Protein AF-0000000068181303 (afdb_homodimer)

Organism: Nitrosomonas europaea (strain ATCC 19718 / CIP 103999 / KCTC 2705 / NBRC 14298) (NCBI:txid228410)

Structure (mmCIF, N/CA/C/O backbone):
data_AF-0000000068181303-model_v1
#
loop_
_entity.id
_entity.type
_entity.pdbx_description
1 polymer 'DUF4440 domain-containing protein'
#
loop_
_atom_site.group_PDB
_atom_site.id
_atom_site.type_symbol
_atom_site.label_atom_id
_atom_site.label_alt_id
_atom_site.label_comp_id
_atom_site.label_asym_id
_atom_site.label_entity_id
_atom_site.label_seq_id
_atom_site.pdbx_PDB_ins_code
_atom_site.Cartn_x
_atom_site.Cartn_y
_atom_site.Cartn_z
_atom_site.occupancy
_atom_site.B_iso_or_equiv
_atom_site.auth_seq_id
_atom_site.auth_comp_id
_atom_site.auth_asym_id
_atom_site.auth_atom_id
_atom_site.pdbx_PDB_model_num
ATOM 1 N N . MET A 1 1 ? -15.945 12.688 2.682 1 82.44 1 MET A N 1
ATOM 2 C CA . MET A 1 1 ? -15.047 13.805 2.947 1 82.44 1 MET A CA 1
ATOM 3 C C . MET A 1 1 ? -14.984 14.75 1.755 1 82.44 1 MET A C 1
ATOM 5 O O . MET A 1 1 ? -15.109 14.32 0.607 1 82.44 1 MET A O 1
ATOM 9 N N . ASP A 1 2 ? -14.734 15.977 2.051 1 88.25 2 ASP A N 1
ATOM 10 C CA . ASP A 1 2 ? -14.742 17 1.01 1 88.25 2 ASP A CA 1
ATOM 11 C C . ASP A 1 2 ? -13.602 16.781 0.016 1 88.25 2 ASP A C 1
ATOM 13 O O . ASP A 1 2 ? -13.789 16.953 -1.191 1 88.25 2 ASP A O 1
ATOM 17 N N . LEU A 1 3 ? -12.523 16.344 0.501 1 92.06 3 LEU A N 1
ATOM 18 C CA . LEU A 1 3 ? -11.328 16.188 -0.324 1 92.06 3 LEU A CA 1
ATOM 19 C C . LEU A 1 3 ? -11.562 15.156 -1.421 1 92.06 3 LEU A C 1
ATOM 21 O O . LEU A 1 3 ? -11.023 15.289 -2.523 1 92.06 3 LEU A O 1
ATOM 25 N N . ALA A 1 4 ? -12.352 14.188 -1.123 1 92.31 4 ALA A N 1
ATOM 26 C CA . ALA A 1 4 ? -12.602 13.094 -2.061 1 92.31 4 ALA A CA 1
ATO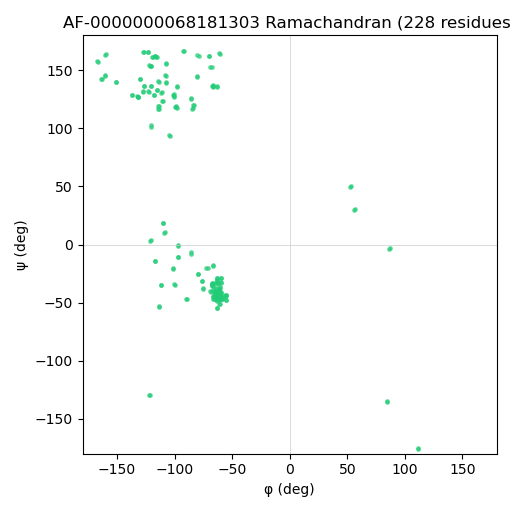M 27 C C . ALA A 1 4 ? -13.352 13.586 -3.291 1 92.31 4 ALA A C 1
ATOM 29 O O . ALA A 1 4 ? -13.367 12.914 -4.328 1 92.31 4 ALA A O 1
ATOM 30 N N . GLN A 1 5 ? -13.953 14.727 -3.182 1 93.56 5 GLN A N 1
ATOM 31 C CA . GLN A 1 5 ? -14.75 15.266 -4.277 1 93.56 5 GLN A CA 1
ATOM 32 C C . GLN A 1 5 ? -13.945 16.266 -5.098 1 93.56 5 GLN A C 1
ATOM 34 O O . GLN A 1 5 ? -14.438 16.797 -6.102 1 93.56 5 GLN A O 1
ATOM 39 N N . LYS A 1 6 ? -12.797 16.484 -4.727 1 94.94 6 LYS A N 1
ATOM 40 C CA . LYS A 1 6 ? -11.969 17.5 -5.375 1 94.94 6 LYS A CA 1
ATOM 41 C C . LYS A 1 6 ? -11.141 16.891 -6.504 1 94.94 6 LYS A C 1
ATOM 43 O O . LYS A 1 6 ? -11.062 15.672 -6.641 1 94.94 6 LYS A O 1
ATOM 48 N N . SER A 1 7 ? -10.586 17.766 -7.312 1 96.94 7 SER A N 1
ATOM 49 C CA . SER A 1 7 ? -9.711 17.344 -8.398 1 96.94 7 SER A CA 1
ATOM 50 C C . SER A 1 7 ? -8.391 16.812 -7.871 1 96.94 7 SER A C 1
ATOM 52 O O . SER A 1 7 ? -8.023 17.062 -6.723 1 96.94 7 SER A O 1
ATOM 54 N N . ASP A 1 8 ? -7.719 16.094 -8.703 1 98.06 8 ASP A N 1
ATOM 55 C CA . ASP A 1 8 ? -6.395 15.609 -8.32 1 98.06 8 ASP A CA 1
ATOM 56 C C . ASP A 1 8 ? -5.484 16.766 -7.91 1 98.06 8 ASP A C 1
ATOM 58 O O . ASP A 1 8 ? -4.73 16.656 -6.941 1 98.06 8 ASP A O 1
ATOM 62 N N . ALA A 1 9 ? -5.543 17.781 -8.656 1 98 9 ALA A N 1
ATOM 63 C CA . ALA A 1 9 ? -4.699 18.938 -8.359 1 98 9 ALA A CA 1
ATOM 64 C C . ALA A 1 9 ? -5 19.5 -6.965 1 98 9 ALA A C 1
ATOM 66 O O . ALA A 1 9 ? -4.082 19.859 -6.223 1 98 9 ALA A O 1
ATOM 67 N N . GLU A 1 10 ? -6.234 19.562 -6.613 1 97.31 10 GLU A N 1
ATOM 68 C CA . GLU A 1 10 ? -6.645 20.062 -5.301 1 97.31 10 GLU A CA 1
ATOM 69 C C . GLU A 1 10 ? -6.238 19.094 -4.195 1 97.31 10 GLU A C 1
ATOM 71 O O . GLU A 1 10 ? -5.824 19.516 -3.115 1 97.31 10 GLU A O 1
ATOM 76 N N . ILE A 1 11 ? -6.367 17.812 -4.441 1 98.38 11 ILE A N 1
ATOM 77 C CA . ILE A 1 11 ? -5.926 16.797 -3.496 1 98.38 11 ILE A CA 1
ATOM 78 C C . ILE A 1 11 ? -4.418 16.906 -3.277 1 98.38 11 ILE A C 1
ATOM 80 O O . ILE A 1 11 ? -3.949 16.906 -2.137 1 98.38 11 ILE A O 1
ATOM 84 N N . LEU A 1 12 ? -3.707 17.078 -4.297 1 98.56 12 LEU A N 1
ATOM 85 C CA . LEU A 1 12 ? -2.252 17.156 -4.223 1 98.56 12 LEU A CA 1
ATOM 86 C C . LEU A 1 12 ? -1.811 18.422 -3.484 1 98.56 12 LEU A C 1
ATOM 88 O O . LEU A 1 12 ? -0.791 18.406 -2.791 1 98.56 12 LEU A O 1
ATOM 92 N N . ALA A 1 13 ? -2.57 19.469 -3.645 1 98.19 13 ALA A N 1
ATOM 93 C CA . ALA A 1 13 ? -2.252 20.703 -2.947 1 98.19 13 ALA A CA 1
ATOM 94 C C . ALA A 1 13 ? -2.26 20.5 -1.435 1 98.19 13 ALA A C 1
ATOM 96 O O . ALA A 1 13 ? -1.507 21.156 -0.71 1 98.19 13 ALA A O 1
ATOM 97 N N . VAL A 1 14 ? -3.031 19.594 -0.971 1 97.88 14 VAL A N 1
ATOM 98 C CA . VAL A 1 14 ? -3.121 19.266 0.45 1 97.88 14 VAL A CA 1
ATOM 99 C C . VAL A 1 14 ? -2.104 18.188 0.802 1 97.88 14 VAL A C 1
ATOM 101 O O . VAL A 1 14 ? -1.35 18.328 1.769 1 97.88 14 VAL A O 1
ATOM 104 N N . ALA A 1 15 ? -2.033 17.172 0.034 1 98.62 15 ALA A N 1
ATOM 105 C CA . ALA A 1 15 ? -1.309 15.938 0.356 1 98.62 15 ALA A CA 1
ATOM 106 C C . ALA A 1 15 ? 0.198 16.141 0.215 1 98.62 15 ALA A C 1
ATOM 108 O O . ALA A 1 15 ? 0.98 15.57 0.98 1 98.62 15 ALA A O 1
ATOM 109 N N . THR A 1 16 ? 0.603 16.891 -0.771 1 98.69 16 THR A N 1
ATOM 110 C CA . THR A 1 16 ? 2.02 16.969 -1.105 1 98.69 16 THR A CA 1
ATOM 111 C C . THR A 1 16 ? 2.809 17.594 0.044 1 98.69 16 THR A C 1
ATOM 113 O O . THR A 1 16 ? 3.82 17.047 0.479 1 98.69 16 THR A O 1
ATOM 116 N N . PRO A 1 17 ? 2.344 18.75 0.622 1 98.62 17 PRO A N 1
ATOM 117 C CA . PRO A 1 17 ? 3.098 19.297 1.753 1 98.62 17 PRO A CA 1
ATOM 118 C C . PRO A 1 17 ? 3.137 18.344 2.949 1 98.62 17 PRO A C 1
ATOM 120 O O . PRO A 1 17 ? 4.125 18.312 3.686 1 98.62 17 PRO A O 1
ATOM 123 N N . ILE A 1 18 ? 2.127 17.594 3.17 1 98.69 18 ILE A N 1
ATOM 124 C CA . ILE A 1 18 ? 2.084 16.625 4.262 1 98.69 18 ILE A CA 1
ATOM 125 C C . ILE A 1 18 ? 3.107 15.523 4.012 1 98.69 18 ILE A C 1
ATOM 127 O O . ILE A 1 18 ? 3.898 15.195 4.898 1 98.69 18 ILE A O 1
ATOM 131 N N . MET A 1 19 ? 3.127 15.023 2.84 1 98.81 19 MET A N 1
ATOM 132 C CA . MET A 1 19 ? 4.074 13.969 2.486 1 98.81 19 MET A CA 1
ATOM 133 C C . MET A 1 19 ? 5.508 14.484 2.547 1 98.81 19 MET A C 1
ATOM 135 O O . MET A 1 19 ? 6.406 13.789 3.021 1 98.81 19 MET A O 1
ATOM 139 N N . ASP A 1 20 ? 5.684 15.719 2.033 1 98.69 20 ASP A N 1
ATOM 140 C CA . ASP A 1 20 ? 7.016 16.312 2.113 1 98.69 20 ASP A CA 1
ATOM 141 C C . ASP A 1 20 ? 7.508 16.359 3.559 1 98.69 20 ASP A C 1
ATOM 143 O O . ASP A 1 20 ? 8.656 16.016 3.836 1 98.69 20 ASP A O 1
ATOM 147 N N . ASN A 1 21 ? 6.625 16.766 4.438 1 98.69 21 ASN A N 1
ATOM 148 C CA . ASN A 1 21 ? 6.988 16.797 5.852 1 98.69 21 ASN A CA 1
ATOM 149 C C . ASN A 1 21 ? 7.336 15.414 6.367 1 98.69 21 ASN A C 1
ATOM 151 O O . ASN A 1 21 ? 8.312 15.242 7.109 1 98.69 21 ASN A O 1
ATOM 155 N N . LEU A 1 22 ? 6.535 14.43 6.031 1 98.81 22 LEU A N 1
ATOM 156 C CA . LEU A 1 22 ? 6.766 13.062 6.473 1 98.81 22 LEU A CA 1
ATOM 157 C C . LEU A 1 22 ? 8.125 12.562 6.004 1 98.81 22 LEU A C 1
ATOM 159 O O . LEU A 1 22 ? 8.875 11.961 6.781 1 98.81 22 LEU A O 1
ATOM 163 N N . MET A 1 23 ? 8.477 12.789 4.77 1 98.56 23 MET A N 1
ATOM 164 C CA . MET A 1 23 ? 9.742 12.336 4.203 1 98.56 23 MET A CA 1
ATOM 165 C C . MET A 1 23 ? 10.914 13.039 4.883 1 98.56 23 MET A C 1
ATOM 167 O O . MET A 1 23 ? 11.898 12.391 5.254 1 98.56 23 MET A O 1
ATOM 171 N N . ASP A 1 24 ? 10.719 14.344 5.039 1 98.5 24 ASP A N 1
ATOM 172 C CA . ASP A 1 24 ? 11.766 15.117 5.688 1 98.5 24 ASP A CA 1
ATOM 173 C C . ASP A 1 24 ? 11.961 14.68 7.141 1 98.5 24 ASP A C 1
ATOM 175 O O . ASP A 1 24 ? 13.094 14.523 7.602 1 98.5 24 ASP A O 1
ATOM 179 N N . ALA A 1 25 ? 10.875 14.523 7.852 1 98.75 25 ALA A N 1
ATOM 180 C CA . ALA A 1 25 ? 10.906 14.133 9.258 1 98.75 25 ALA A CA 1
ATOM 181 C C . ALA A 1 25 ? 11.484 12.734 9.422 1 98.75 25 ALA A C 1
ATOM 183 O O . ALA A 1 25 ? 12.219 12.461 10.375 1 98.75 25 ALA A O 1
ATOM 184 N N . SER A 1 26 ? 11.109 11.805 8.555 1 98.25 26 SER A N 1
ATOM 185 C CA . SER A 1 26 ? 11.672 10.461 8.594 1 98.25 26 SER A CA 1
ATOM 186 C C . SER A 1 26 ? 13.172 10.484 8.32 1 98.25 26 SER A C 1
ATOM 188 O O . SER A 1 26 ? 13.938 9.766 8.977 1 98.25 26 SER A O 1
ATOM 190 N N . THR A 1 27 ? 13.609 11.297 7.402 1 98.19 27 THR A N 1
ATOM 191 C CA . THR A 1 27 ? 15.023 11.445 7.086 1 98.19 27 THR A CA 1
ATOM 192 C C . THR A 1 27 ? 15.797 11.953 8.297 1 98.19 27 THR A C 1
ATOM 194 O O . THR A 1 27 ? 16.906 11.477 8.578 1 98.19 27 THR A O 1
ATOM 197 N N . ALA A 1 28 ? 15.156 12.852 9.031 1 98.5 28 ALA A N 1
ATOM 198 C CA . ALA A 1 28 ? 15.773 13.438 10.219 1 98.5 28 ALA A CA 1
ATOM 199 C C . ALA A 1 28 ? 15.547 12.562 11.445 1 98.5 28 ALA A C 1
ATOM 201 O O . ALA A 1 28 ? 16.062 12.844 12.531 1 98.5 28 ALA A O 1
ATOM 202 N N . ILE A 1 29 ? 14.781 11.57 11.312 1 98.38 29 ILE A N 1
ATOM 203 C CA . ILE A 1 29 ? 14.344 10.68 12.383 1 98.38 29 ILE A CA 1
ATOM 204 C C . ILE A 1 29 ? 13.75 11.5 13.531 1 98.38 29 ILE A C 1
ATOM 206 O O . ILE A 1 29 ? 14.117 11.312 14.688 1 98.38 29 ILE A O 1
ATOM 210 N N . ASP A 1 30 ? 12.867 12.383 13.227 1 98.69 30 ASP A N 1
ATOM 211 C CA . ASP A 1 30 ? 12.148 13.281 14.125 1 98.69 30 ASP A CA 1
ATOM 212 C C . ASP A 1 30 ? 10.711 12.812 14.344 1 98.69 30 ASP A C 1
ATOM 214 O O . ASP A 1 30 ? 9.812 13.18 13.578 1 98.69 30 ASP A O 1
ATOM 218 N N . TYR A 1 31 ? 10.523 12.055 15.398 1 98.75 31 TYR A N 1
ATOM 219 C CA . TYR A 1 31 ? 9.25 11.391 15.648 1 98.75 31 TYR A CA 1
ATOM 220 C C . TYR A 1 31 ? 8.125 12.406 15.797 1 98.75 31 TYR A C 1
ATOM 222 O O . TYR A 1 31 ? 7.043 12.227 15.227 1 98.75 31 TYR A O 1
ATOM 230 N N . GLU A 1 32 ? 8.32 13.422 16.578 1 98.5 32 GLU A N 1
ATOM 231 C CA . GLU A 1 32 ? 7.277 14.406 16.828 1 98.5 32 GLU A CA 1
ATOM 232 C C . GLU A 1 32 ? 6.836 15.102 15.539 1 98.5 32 GLU A C 1
ATOM 234 O O . GLU A 1 32 ? 5.641 15.273 15.305 1 98.5 32 GLU A O 1
ATOM 239 N N . ARG A 1 33 ? 7.742 15.461 14.797 1 98.62 33 ARG A N 1
ATOM 240 C CA . ARG A 1 33 ? 7.426 16.109 13.523 1 98.62 33 ARG A CA 1
ATOM 241 C C . ARG A 1 33 ? 6.746 15.125 12.57 1 98.62 33 ARG A C 1
ATOM 243 O O . ARG A 1 33 ? 5.816 15.492 11.852 1 98.62 33 ARG A O 1
ATOM 250 N N . HIS A 1 34 ? 7.254 13.828 12.578 1 98.81 34 HIS A N 1
ATOM 251 C CA . HIS A 1 34 ? 6.723 12.812 11.68 1 98.81 34 HIS A CA 1
ATOM 252 C C . HIS A 1 34 ? 5.258 12.523 11.977 1 98.81 34 HIS A C 1
ATOM 254 O O . HIS A 1 34 ? 4.477 12.258 11.055 1 98.81 34 HIS A O 1
ATOM 260 N N . THR A 1 35 ? 4.875 12.656 13.188 1 98.69 35 THR A N 1
ATOM 261 C CA . THR A 1 35 ? 3.551 12.164 13.555 1 98.69 35 THR A CA 1
ATOM 262 C C . THR A 1 35 ? 2.604 13.328 13.828 1 98.69 35 THR A C 1
ATOM 264 O O . THR A 1 35 ? 1.491 13.133 14.32 1 98.69 35 THR A O 1
ATOM 267 N N . ARG A 1 36 ? 2.943 14.539 13.539 1 98 36 ARG A N 1
ATOM 268 C CA . ARG A 1 36 ? 2.205 15.734 13.922 1 98 36 ARG A CA 1
ATOM 269 C C . ARG A 1 36 ? 0.817 15.75 13.297 1 98 36 ARG A C 1
ATOM 271 O O . ARG A 1 36 ? -0.131 16.281 13.883 1 98 36 ARG A O 1
ATOM 278 N N . ASP A 1 37 ? 0.699 15.125 12.141 1 98.19 37 ASP A N 1
ATOM 279 C CA . ASP A 1 37 ? -0.583 15.156 11.445 1 98.19 37 ASP A CA 1
ATOM 280 C C . ASP A 1 37 ? -1.252 13.781 11.461 1 98.19 37 ASP A C 1
ATOM 282 O O . ASP A 1 37 ? -2.131 13.5 10.641 1 98.19 37 ASP A O 1
ATOM 286 N N . PHE A 1 38 ? -0.852 12.898 12.336 1 98.62 38 PHE A N 1
ATOM 287 C CA . PHE A 1 38 ? -1.393 11.547 12.391 1 98.62 38 PHE A CA 1
ATOM 288 C C . PHE A 1 38 ? -2.727 11.523 13.125 1 98.62 38 PHE A C 1
ATOM 290 O O . PHE A 1 38 ? -2.938 12.297 14.062 1 98.62 38 PHE A O 1
ATOM 297 N N . THR A 1 39 ? -3.621 10.727 12.727 1 98.38 39 THR A N 1
ATOM 298 C CA . THR A 1 39 ? -4.742 10.359 13.586 1 98.38 39 THR A CA 1
ATOM 299 C C . THR A 1 39 ? -4.25 9.672 14.852 1 98.38 39 THR A C 1
ATOM 301 O O . THR A 1 39 ? -3.115 9.195 14.914 1 98.38 39 THR A O 1
ATOM 304 N N . GLU A 1 40 ? -5.094 9.586 15.812 1 97.06 40 GLU A N 1
ATOM 305 C CA . GLU A 1 40 ? -4.746 8.867 17.031 1 97.06 40 GLU A CA 1
ATOM 306 C C . GLU A 1 40 ? -4.453 7.395 16.734 1 97.06 40 GLU A C 1
ATOM 308 O O . GLU A 1 40 ? -3.514 6.824 17.297 1 97.06 40 GLU A O 1
ATOM 313 N N . ARG A 1 41 ? -5.211 6.824 15.891 1 96.12 41 ARG A N 1
ATOM 314 C CA . ARG A 1 41 ? -5.02 5.43 15.508 1 96.12 41 ARG A CA 1
ATOM 315 C C . ARG A 1 41 ? -3.65 5.223 14.867 1 96.12 41 ARG A C 1
ATOM 317 O O . ARG A 1 41 ? -2.908 4.316 15.266 1 96.12 41 ARG A O 1
ATOM 324 N N . ALA A 1 42 ? -3.346 6.07 13.867 1 97.62 42 ALA A N 1
ATOM 325 C CA . ALA A 1 42 ? -2.062 5.949 13.18 1 97.62 42 ALA A CA 1
ATOM 326 C C . ALA A 1 42 ? -0.901 6.141 14.156 1 97.62 42 ALA A C 1
ATOM 328 O O . ALA A 1 42 ? 0.108 5.434 14.07 1 97.62 42 ALA A O 1
ATOM 329 N N . ARG A 1 43 ? -1.086 7.016 15.055 1 97.31 43 ARG A N 1
ATOM 330 C CA . ARG A 1 43 ? -0.048 7.289 16.047 1 97.31 43 ARG A CA 1
ATOM 331 C C . ARG A 1 43 ? 0.151 6.094 16.969 1 97.31 43 ARG A C 1
ATOM 333 O O . ARG A 1 43 ? 1.272 5.816 17.406 1 97.31 43 ARG A O 1
ATOM 340 N N . SER A 1 44 ? -0.872 5.43 17.25 1 97.12 44 SER A N 1
ATOM 341 C CA . SER A 1 44 ? -0.83 4.332 18.203 1 97.12 44 SER A CA 1
ATOM 342 C C . SER A 1 44 ? -0.081 3.131 17.641 1 97.12 44 SER A C 1
ATOM 344 O O . SER A 1 44 ? 0.413 2.289 18.391 1 97.12 44 SER A O 1
ATOM 346 N N . VAL A 1 45 ? 0.066 3.027 16.391 1 95.62 45 VAL A N 1
ATOM 347 C CA . VAL A 1 45 ? 0.661 1.849 15.773 1 95.62 45 VAL A CA 1
ATOM 348 C C . VAL A 1 45 ? 2.141 2.104 15.492 1 95.62 45 VAL A C 1
ATOM 350 O O . VAL A 1 45 ? 2.879 1.182 15.133 1 95.62 45 VAL A O 1
ATOM 353 N N . LEU A 1 46 ? 2.562 3.357 15.641 1 97.75 46 LEU A N 1
ATOM 354 C CA . LEU A 1 46 ? 3.947 3.705 15.344 1 97.75 46 LEU A CA 1
ATOM 355 C C . LEU A 1 46 ? 4.637 4.289 16.578 1 97.75 46 LEU A C 1
ATOM 357 O O . LEU A 1 46 ? 4.484 5.473 16.875 1 97.75 46 LEU A O 1
ATOM 361 N N . SER A 1 47 ? 5.406 3.543 17.203 1 98.06 47 SER A N 1
ATOM 362 C CA . SER A 1 47 ? 6.184 4.051 18.328 1 98.06 47 SER A CA 1
ATOM 363 C C . SER A 1 47 ? 7.422 4.801 17.859 1 98.06 47 SER A C 1
ATOM 365 O O . SER A 1 47 ? 7.848 4.637 16.703 1 98.06 47 SER A O 1
ATOM 367 N N . GLU A 1 48 ? 7.93 5.531 18.734 1 98.06 48 GLU A N 1
ATOM 368 C CA . GLU A 1 48 ? 9.164 6.254 18.422 1 98.06 48 GLU A CA 1
ATOM 369 C C . GLU A 1 48 ? 10.297 5.293 18.078 1 98.06 48 GLU A C 1
ATOM 371 O O . GLU A 1 48 ? 11.07 5.539 17.141 1 98.06 48 GLU A O 1
ATOM 376 N N . GLU A 1 49 ? 10.406 4.227 18.812 1 98.38 49 GLU A N 1
ATOM 377 C CA . GLU A 1 49 ? 11.43 3.217 18.562 1 98.38 49 GLU A CA 1
ATOM 378 C C . GLU A 1 49 ? 11.242 2.555 17.203 1 98.38 49 GLU A C 1
ATOM 380 O O . GLU A 1 49 ? 12.219 2.295 16.5 1 98.38 49 GLU A O 1
ATOM 385 N N . SER A 1 50 ? 10.086 2.283 16.859 1 98.06 50 SER A N 1
ATOM 386 C CA . SER A 1 50 ? 9.789 1.665 15.578 1 98.06 50 SER A CA 1
ATOM 387 C C . SER A 1 50 ? 10.148 2.596 14.422 1 98.06 50 SER A C 1
ATOM 389 O O . SER A 1 50 ? 10.742 2.164 13.43 1 98.06 50 SER A O 1
ATOM 391 N N . LEU A 1 51 ? 9.773 3.832 14.578 1 98.44 51 LEU A N 1
ATOM 392 C CA . LEU A 1 51 ? 10.125 4.789 13.539 1 98.44 51 LEU A CA 1
ATOM 393 C C . LEU A 1 51 ? 11.633 4.855 13.336 1 98.44 51 LEU A C 1
ATOM 395 O O . LEU A 1 51 ? 12.117 4.859 12.203 1 98.44 51 LEU A O 1
ATOM 399 N N . GLN A 1 52 ? 12.297 4.949 14.445 1 98.56 52 GLN A N 1
ATOM 400 C CA . GLN A 1 52 ? 13.758 4.996 14.367 1 98.56 52 GLN A CA 1
ATOM 401 C C . GLN A 1 52 ? 14.305 3.793 13.609 1 98.56 52 GLN A C 1
ATOM 403 O O . GLN A 1 52 ? 15.141 3.943 12.719 1 98.56 52 GLN A O 1
ATOM 408 N N . SER A 1 53 ? 13.82 2.623 13.984 1 98.44 53 SER A N 1
ATOM 409 C CA . SER A 1 53 ? 14.281 1.389 13.352 1 98.44 53 SER A CA 1
ATOM 410 C C . SER A 1 53 ? 13.953 1.38 11.859 1 98.44 53 SER A C 1
ATOM 412 O O . SER A 1 53 ? 14.805 1.02 11.039 1 98.44 53 SER A O 1
ATOM 414 N N . ILE A 1 54 ? 12.812 1.756 11.492 1 97.94 54 ILE A N 1
ATOM 415 C CA . ILE A 1 54 ? 12.359 1.8 10.109 1 97.94 54 ILE A CA 1
ATOM 416 C C . ILE A 1 54 ? 13.227 2.771 9.312 1 97.94 54 ILE A C 1
ATOM 418 O O . ILE A 1 54 ? 13.695 2.443 8.219 1 97.94 54 ILE A O 1
ATOM 422 N N . CYS A 1 55 ? 13.453 3.928 9.852 1 98.5 55 CYS A N 1
ATOM 423 C CA . CYS A 1 55 ? 14.211 4.969 9.164 1 98.5 55 CYS A CA 1
ATOM 424 C C . CYS A 1 55 ? 15.672 4.551 8.984 1 98.5 55 CYS A C 1
ATOM 426 O O . CYS A 1 55 ? 16.234 4.711 7.902 1 98.5 55 CYS A O 1
ATOM 428 N N . GLU A 1 56 ? 16.203 4.031 10.008 1 98.5 56 GLU A N 1
ATOM 429 C CA . GLU A 1 56 ? 17.594 3.57 9.914 1 98.5 56 GLU A CA 1
ATOM 430 C C . GLU A 1 56 ? 17.734 2.467 8.867 1 98.5 56 GLU A C 1
ATOM 432 O O . GLU A 1 56 ? 18.719 2.432 8.125 1 98.5 56 GLU A O 1
ATOM 437 N N . HIS A 1 57 ? 16.812 1.625 8.844 1 97.75 57 HIS A N 1
ATOM 438 C CA . HIS A 1 57 ? 16.844 0.507 7.906 1 97.75 57 HIS A CA 1
ATOM 439 C C . HIS A 1 57 ? 16.797 0.997 6.461 1 97.75 57 HIS A C 1
ATOM 441 O O . HIS A 1 57 ? 17.641 0.629 5.648 1 97.75 57 HIS A O 1
ATOM 447 N N . TYR A 1 58 ? 15.773 1.827 6.094 1 97.44 58 TYR A N 1
ATOM 448 C CA . TYR A 1 58 ? 15.695 2.221 4.691 1 97.44 58 TYR A CA 1
ATOM 449 C C . TYR A 1 58 ? 16.875 3.104 4.301 1 97.44 58 TYR A C 1
ATOM 451 O O . TYR A 1 58 ? 17.344 3.049 3.166 1 97.44 58 TYR A O 1
ATOM 459 N N . GLN A 1 59 ? 17.375 3.938 5.223 1 98.19 59 GLN A N 1
ATOM 460 C CA . GLN A 1 59 ? 18.516 4.801 4.914 1 98.19 59 GLN A CA 1
ATOM 461 C C . GLN A 1 59 ? 19.766 3.979 4.613 1 98.19 59 GLN A C 1
ATOM 463 O O . GLN A 1 59 ? 20.531 4.324 3.719 1 98.19 59 GLN A O 1
ATOM 468 N N . SER A 1 60 ? 19.891 2.924 5.34 1 98.12 60 SER A N 1
ATOM 469 C CA . SER A 1 60 ? 21.062 2.082 5.152 1 98.12 60 SER A CA 1
ATOM 470 C C . SER A 1 60 ? 20.953 1.239 3.887 1 98.12 60 SER A C 1
ATOM 472 O O . SER A 1 60 ? 21.938 0.982 3.209 1 98.12 60 SER A O 1
ATOM 474 N N . THR A 1 61 ? 19.781 0.87 3.533 1 96.81 61 THR A N 1
ATOM 475 C CA . THR A 1 61 ? 19.594 -0.086 2.445 1 96.81 61 THR A CA 1
ATOM 476 C C . THR A 1 61 ? 19.234 0.633 1.148 1 96.81 61 THR A C 1
ATOM 478 O O . THR A 1 61 ? 19.688 0.241 0.069 1 96.81 61 THR A O 1
ATOM 481 N N . LYS A 1 62 ? 18.484 1.708 1.245 1 97.56 62 LYS A N 1
ATOM 482 C CA . LYS A 1 62 ? 17.938 2.35 0.049 1 97.56 62 LYS A CA 1
ATOM 483 C C . LYS A 1 62 ? 18.484 3.766 -0.109 1 97.56 62 LYS A C 1
ATOM 485 O O . LYS A 1 62 ? 18.312 4.391 -1.157 1 97.56 62 LYS A O 1
ATOM 490 N N . GLY A 1 63 ? 19.094 4.305 0.96 1 98.12 63 GLY A N 1
ATOM 491 C CA . GLY A 1 63 ? 19.5 5.699 0.969 1 98.12 63 GLY A CA 1
ATOM 492 C C . GLY A 1 63 ? 18.391 6.648 1.381 1 98.12 63 GLY A C 1
ATOM 493 O O . GLY A 1 63 ? 17.688 6.391 2.357 1 98.12 63 GLY A O 1
ATOM 494 N N . PHE A 1 64 ? 18.266 7.762 0.633 1 98.38 64 PHE A N 1
ATOM 495 C CA . PHE A 1 64 ? 17.312 8.797 0.999 1 98.38 64 PHE A CA 1
ATOM 496 C C . PHE A 1 64 ? 16.266 8.984 -0.098 1 98.38 64 PHE A C 1
ATOM 498 O O . PHE A 1 64 ? 16.469 8.539 -1.229 1 98.38 64 PHE A O 1
ATOM 505 N N . PHE A 1 65 ? 15.211 9.586 0.345 1 98.38 65 PHE A N 1
ATOM 506 C CA . PHE A 1 65 ? 14.148 9.852 -0.615 1 98.38 65 PHE A CA 1
ATOM 507 C C . PHE A 1 65 ? 14.625 10.797 -1.708 1 98.38 65 PHE A C 1
ATOM 509 O O . PHE A 1 65 ? 15.266 11.812 -1.422 1 98.38 65 PHE A O 1
ATOM 516 N N . ALA A 1 66 ? 14.273 10.492 -2.947 1 97.69 66 ALA A N 1
ATOM 517 C CA . ALA A 1 66 ? 14.617 11.297 -4.117 1 97.69 66 ALA A CA 1
ATOM 518 C C . ALA A 1 66 ? 13.359 11.727 -4.871 1 97.69 66 ALA A C 1
ATOM 520 O O . A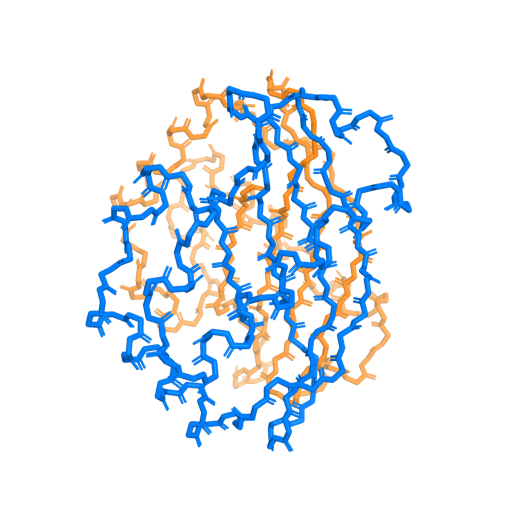LA A 1 66 ? 12.422 12.258 -4.273 1 97.69 66 ALA A O 1
ATOM 521 N N . LYS A 1 67 ? 13.297 11.531 -6.137 1 97.81 67 LYS A N 1
ATOM 522 C CA . LYS A 1 67 ? 12.188 11.992 -6.969 1 97.81 67 LYS A CA 1
ATOM 523 C C . LYS A 1 67 ? 10.898 11.25 -6.629 1 97.81 67 LYS A C 1
ATOM 525 O O . LYS A 1 67 ? 10.914 10.031 -6.43 1 97.81 67 LYS A O 1
ATOM 530 N N . ARG A 1 68 ? 9.844 11.977 -6.555 1 98.5 68 ARG A N 1
ATOM 531 C CA . ARG A 1 68 ? 8.5 11.438 -6.348 1 98.5 68 ARG A CA 1
ATOM 532 C C . ARG A 1 68 ? 7.531 11.953 -7.402 1 98.5 68 ARG A C 1
ATOM 534 O O . ARG A 1 68 ? 7.445 13.164 -7.633 1 98.5 68 ARG A O 1
ATOM 541 N N . GLU A 1 69 ? 6.762 11.078 -8.016 1 98.5 69 GLU A N 1
ATOM 542 C CA . GLU A 1 69 ? 5.805 11.445 -9.055 1 98.5 69 GLU A CA 1
ATOM 543 C C . GLU A 1 69 ? 4.406 10.93 -8.727 1 98.5 69 GLU A C 1
ATOM 545 O O . GLU A 1 69 ? 4.238 9.758 -8.383 1 98.5 69 GLU A O 1
ATOM 550 N N . PHE A 1 70 ? 3.436 11.719 -8.922 1 98.88 70 PHE A N 1
ATOM 551 C CA . PHE A 1 70 ? 2.049 11.359 -8.664 1 98.88 70 PHE A CA 1
ATOM 552 C C . PHE A 1 70 ? 1.58 10.273 -9.625 1 98.88 70 PHE A C 1
ATOM 554 O O . PHE A 1 70 ? 1.868 10.328 -10.82 1 98.88 70 PHE A O 1
ATOM 561 N N . VAL A 1 71 ? 0.886 9.305 -9.062 1 98.75 71 VAL A N 1
ATOM 562 C CA . VAL A 1 71 ? 0.366 8.227 -9.891 1 98.75 71 VAL A CA 1
ATOM 563 C C . VAL A 1 71 ? -1.159 8.281 -9.922 1 98.75 71 VAL A C 1
ATOM 565 O O . VAL A 1 71 ? -1.765 8.352 -10.992 1 98.75 71 VAL A O 1
ATOM 568 N N . ALA A 1 72 ? -1.746 8.289 -8.703 1 98.69 72 ALA A N 1
ATOM 569 C CA . ALA A 1 72 ? -3.207 8.273 -8.68 1 98.69 72 ALA A CA 1
ATOM 570 C C . ALA A 1 72 ? -3.736 8.609 -7.289 1 98.69 72 ALA A C 1
ATOM 572 O O . ALA A 1 72 ? -3.029 8.438 -6.293 1 98.69 72 ALA A O 1
ATOM 573 N N . ALA A 1 73 ? -4.945 9.062 -7.277 1 98.75 73 ALA A N 1
ATOM 574 C CA . ALA A 1 73 ? -5.723 9.195 -6.047 1 98.75 73 ALA A CA 1
ATOM 575 C C . ALA A 1 73 ? -6.918 8.242 -6.047 1 98.75 73 ALA A C 1
ATOM 577 O O . ALA A 1 73 ? -7.562 8.055 -7.082 1 98.75 73 ALA A O 1
ATOM 578 N N . PHE A 1 74 ? -7.207 7.645 -4.941 1 98.75 74 PHE A N 1
ATOM 579 C CA . PHE A 1 74 ? -8.336 6.746 -4.715 1 98.75 74 PHE A CA 1
ATOM 580 C C . PHE A 1 74 ? -9.328 7.355 -3.736 1 98.75 74 PHE A C 1
ATOM 582 O O . PHE A 1 74 ? -9 7.582 -2.57 1 98.75 74 PHE A O 1
ATOM 589 N N . ARG A 1 75 ? -10.492 7.582 -4.238 1 98.19 75 ARG A N 1
ATOM 590 C CA . ARG A 1 75 ? -11.461 8.375 -3.496 1 98.19 75 ARG A CA 1
ATOM 591 C C . ARG A 1 75 ? -12.5 7.48 -2.824 1 98.19 75 ARG A C 1
ATOM 593 O O . ARG A 1 75 ? -13.094 6.621 -3.473 1 98.19 75 ARG A O 1
ATOM 600 N N . ARG A 1 76 ? -12.664 7.703 -1.56 1 96.75 76 ARG A N 1
ATOM 601 C CA . ARG A 1 76 ? -13.695 7.078 -0.745 1 96.75 76 ARG A CA 1
ATOM 602 C C . ARG A 1 76 ? -14.516 8.133 -0.003 1 96.75 76 ARG A C 1
ATOM 604 O O . ARG A 1 76 ? -14.109 9.289 0.094 1 96.75 76 ARG A O 1
ATOM 611 N N . PRO A 1 77 ? -15.625 7.73 0.521 1 94.56 77 PRO A N 1
ATOM 612 C CA . PRO A 1 77 ? -16.469 8.711 1.216 1 94.56 77 PRO A CA 1
ATOM 613 C C . PRO A 1 77 ? -15.75 9.367 2.396 1 94.56 77 PRO A C 1
ATOM 615 O O . PRO A 1 77 ? -15.914 10.562 2.629 1 94.56 77 PRO A O 1
ATOM 618 N N . ASP A 1 78 ? -14.867 8.609 3.061 1 94 78 ASP A N 1
ATOM 619 C CA . ASP A 1 78 ? -14.336 9.117 4.32 1 94 78 ASP A CA 1
ATOM 620 C C . ASP A 1 78 ? -12.812 9.242 4.266 1 94 78 ASP A C 1
ATOM 622 O O . ASP A 1 78 ? -12.18 9.555 5.273 1 94 78 ASP A O 1
ATOM 626 N N . SER A 1 79 ? -12.234 8.953 3.1 1 97.38 79 SER A N 1
ATOM 627 C CA . SER A 1 79 ? -10.781 9.008 3.004 1 97.38 79 SER A CA 1
ATOM 628 C C . SER A 1 79 ? -10.328 9.133 1.554 1 97.38 79 SER A C 1
ATOM 630 O O . SER A 1 79 ? -11.117 8.922 0.63 1 97.38 79 SER A O 1
ATOM 632 N N . VAL A 1 80 ? -9.133 9.523 1.392 1 98.44 80 VAL A N 1
ATOM 633 C CA . VAL A 1 80 ? -8.469 9.508 0.091 1 98.44 80 VAL A CA 1
ATOM 634 C C . VAL A 1 80 ? -7.094 8.859 0.217 1 98.44 80 VAL A C 1
ATOM 636 O O . VAL A 1 80 ? -6.309 9.219 1.096 1 98.44 80 VAL A O 1
ATOM 639 N N . ALA A 1 81 ? -6.867 7.914 -0.59 1 98.75 81 ALA A N 1
ATOM 640 C CA . ALA A 1 81 ? -5.527 7.344 -0.701 1 98.75 81 ALA A CA 1
ATOM 641 C C . ALA A 1 81 ? -4.773 7.938 -1.889 1 98.75 81 ALA A C 1
ATOM 643 O O . ALA A 1 81 ? -5.348 8.117 -2.967 1 98.75 81 ALA A O 1
ATOM 644 N N . ILE A 1 82 ? -3.574 8.273 -1.709 1 98.88 82 ILE A N 1
ATOM 645 C CA . ILE A 1 82 ? -2.719 8.812 -2.76 1 98.88 82 ILE A CA 1
ATOM 646 C C . ILE A 1 82 ? -1.5 7.91 -2.947 1 98.88 82 ILE A C 1
ATOM 648 O O . ILE A 1 82 ? -0.873 7.496 -1.972 1 98.88 82 ILE A O 1
ATOM 652 N N . VAL A 1 83 ? -1.174 7.656 -4.184 1 98.94 83 VAL A N 1
ATOM 653 C CA . VAL A 1 83 ? -0.027 6.824 -4.527 1 98.94 83 VAL A CA 1
ATOM 654 C C . VAL A 1 83 ? 0.942 7.617 -5.402 1 98.94 83 VAL A C 1
ATOM 656 O O . VAL A 1 83 ? 0.529 8.273 -6.363 1 98.94 83 VAL A O 1
ATOM 659 N N . TRP A 1 84 ? 2.174 7.562 -5.027 1 98.88 84 TRP A N 1
ATOM 660 C CA . TRP A 1 84 ? 3.258 8.141 -5.812 1 98.88 84 TRP A CA 1
ATOM 661 C C . TRP A 1 84 ? 4.27 7.074 -6.211 1 98.88 84 TRP A C 1
ATOM 663 O O . TRP A 1 84 ? 4.395 6.047 -5.539 1 98.88 84 TRP A O 1
ATOM 673 N N . ARG A 1 85 ? 4.898 7.398 -7.305 1 98.81 85 ARG A N 1
ATOM 674 C CA . ARG A 1 85 ? 6.137 6.715 -7.664 1 98.81 85 ARG A CA 1
ATOM 675 C C . ARG A 1 85 ? 7.332 7.352 -6.961 1 98.81 85 ARG A C 1
ATOM 677 O O . ARG A 1 85 ? 7.633 8.531 -7.18 1 98.81 85 ARG A O 1
ATOM 684 N N . GLN A 1 86 ? 7.988 6.578 -6.117 1 98.81 86 GLN A N 1
ATOM 685 C CA . GLN A 1 86 ? 9.062 7.105 -5.281 1 98.81 86 GLN A CA 1
ATOM 686 C C . GLN A 1 86 ? 10.398 6.473 -5.645 1 98.81 86 GLN A C 1
ATOM 688 O O . GLN A 1 86 ? 10.492 5.254 -5.809 1 98.81 86 GLN A O 1
ATOM 693 N N . GLN A 1 87 ? 11.422 7.273 -5.793 1 98.44 87 GLN A N 1
ATOM 694 C CA . GLN A 1 87 ? 12.781 6.797 -5.992 1 98.44 87 GLN A CA 1
ATOM 695 C C . GLN A 1 87 ? 13.633 7.027 -4.746 1 98.44 87 GLN A C 1
ATOM 697 O O . GLN A 1 87 ? 13.305 7.867 -3.908 1 98.44 87 GLN A O 1
ATOM 702 N N . PHE A 1 88 ? 14.672 6.27 -4.578 1 98.44 88 PHE A N 1
ATOM 703 C CA . PHE A 1 88 ? 15.68 6.426 -3.529 1 98.44 88 PHE A CA 1
ATOM 704 C C . PHE A 1 88 ? 17.047 6.73 -4.129 1 98.44 88 PHE A C 1
ATOM 706 O O . PHE A 1 88 ? 17.266 6.512 -5.32 1 98.44 88 PHE A O 1
ATOM 713 N N . THR A 1 89 ? 17.922 7.223 -3.375 1 98.38 89 THR A N 1
ATOM 714 C CA . THR A 1 89 ? 19.203 7.707 -3.873 1 98.38 89 THR A CA 1
ATOM 715 C C . THR A 1 89 ? 20.172 6.543 -4.117 1 98.38 89 THR A C 1
ATOM 717 O O . THR A 1 89 ? 21.094 6.66 -4.914 1 98.38 89 THR A O 1
ATOM 720 N N . LYS A 1 90 ? 20 5.418 -3.42 1 97.44 90 LYS A N 1
ATOM 721 C CA . LYS A 1 90 ? 20.984 4.34 -3.494 1 97.44 90 LYS A CA 1
ATOM 722 C C . LYS A 1 90 ? 20.406 3.119 -4.203 1 97.44 90 LYS A C 1
ATOM 724 O O . LYS A 1 90 ? 21.141 2.367 -4.852 1 97.44 90 LYS A O 1
ATOM 729 N N . GLN A 1 91 ? 19.125 2.859 -4.02 1 96.5 91 GLN A N 1
ATOM 730 C CA . GLN A 1 91 ? 18.5 1.676 -4.598 1 96.5 91 GLN A CA 1
ATOM 731 C C . GLN A 1 91 ? 17.766 2.016 -5.891 1 96.5 91 GLN A C 1
ATOM 733 O O . GLN A 1 91 ? 16.812 2.797 -5.883 1 96.5 91 GLN A O 1
ATOM 738 N N . PRO A 1 92 ? 18.172 1.421 -6.957 1 96.56 92 PRO A N 1
ATOM 739 C CA . PRO A 1 92 ? 17.516 1.705 -8.227 1 96.56 92 PRO A CA 1
ATOM 740 C C . PRO A 1 92 ? 16.094 1.166 -8.281 1 96.56 92 PRO A C 1
ATOM 742 O O . PRO A 1 92 ? 15.781 0.151 -7.652 1 96.56 92 PRO A O 1
ATOM 745 N N . GLY A 1 93 ? 15.258 1.863 -9.125 1 97.12 93 GLY A N 1
ATOM 746 C CA . GLY A 1 93 ? 13.906 1.382 -9.352 1 97.12 93 GLY A CA 1
ATOM 747 C C . GLY A 1 93 ? 12.844 2.285 -8.758 1 97.12 93 GLY A C 1
ATOM 748 O O . GLY A 1 93 ? 13.133 3.406 -8.344 1 97.12 93 GLY A O 1
ATOM 749 N N . GLU A 1 94 ? 11.633 1.76 -8.906 1 98.31 94 GLU A N 1
ATOM 750 C CA . GLU A 1 94 ? 10.445 2.512 -8.508 1 98.31 94 GLU A CA 1
ATOM 751 C C . GLU A 1 94 ? 9.773 1.879 -7.293 1 98.31 94 GLU A C 1
ATOM 753 O O . GLU A 1 94 ? 9.5 0.676 -7.281 1 98.31 94 GLU A O 1
ATOM 758 N N . PHE A 1 95 ? 9.523 2.699 -6.395 1 98.56 95 PHE A N 1
ATOM 759 C CA . PHE A 1 95 ? 8.844 2.275 -5.18 1 98.56 95 PHE A CA 1
ATOM 760 C C . PHE A 1 95 ? 7.477 2.941 -5.066 1 98.56 95 PHE A C 1
ATOM 762 O O . PHE A 1 95 ? 7.207 3.938 -5.742 1 98.56 95 PHE A O 1
ATOM 769 N N . VAL A 1 96 ? 6.648 2.359 -4.234 1 98.69 96 VAL A N 1
ATOM 770 C CA . VAL A 1 96 ? 5.312 2.896 -4.016 1 98.69 96 VAL A CA 1
ATOM 771 C C . VAL A 1 96 ? 5.289 3.717 -2.727 1 98.69 96 VAL A C 1
ATOM 773 O O . VAL A 1 96 ? 5.59 3.201 -1.647 1 98.69 96 VAL A O 1
ATOM 776 N N . ALA A 1 97 ? 5.012 4.926 -2.82 1 98.81 97 ALA A N 1
ATOM 777 C CA . ALA A 1 97 ? 4.656 5.738 -1.661 1 98.81 97 ALA A CA 1
ATOM 778 C C . ALA A 1 97 ? 3.145 5.922 -1.563 1 98.81 97 ALA A C 1
ATOM 780 O O . ALA A 1 97 ? 2.496 6.312 -2.537 1 98.81 97 ALA A O 1
ATOM 781 N N . GLU A 1 98 ? 2.619 5.617 -0.429 1 98.81 98 GLU A N 1
ATOM 782 C CA . GLU A 1 98 ? 1.173 5.727 -0.272 1 98.81 98 GLU A CA 1
ATOM 783 C C . GLU A 1 98 ? 0.812 6.508 0.989 1 98.81 98 GLU A C 1
ATOM 785 O O . GLU A 1 98 ? 1.499 6.406 2.008 1 98.81 98 GLU A O 1
ATOM 790 N N . LEU A 1 99 ? -0.2 7.281 0.9 1 98.81 99 LEU A N 1
ATOM 791 C CA . LEU A 1 99 ? -0.726 8.133 1.964 1 98.81 99 LEU A CA 1
ATOM 792 C C . LEU A 1 99 ? -2.248 8.062 2.008 1 98.81 99 LEU A C 1
ATOM 794 O O . LEU A 1 99 ? -2.908 8.156 0.97 1 98.81 99 LEU A O 1
ATOM 798 N N . ILE A 1 100 ? -2.766 7.801 3.17 1 98.69 100 ILE A N 1
ATOM 799 C CA . ILE A 1 100 ? -4.211 7.883 3.338 1 98.69 100 ILE A CA 1
ATOM 800 C C . ILE A 1 100 ? -4.562 9.07 4.227 1 98.69 100 ILE A C 1
ATOM 802 O O . ILE A 1 100 ? -4.102 9.164 5.367 1 98.69 100 ILE A O 1
ATOM 806 N N . LEU A 1 101 ? -5.375 9.953 3.721 1 98.69 101 LEU A N 1
ATOM 807 C CA . LEU A 1 101 ? -5.855 11.109 4.465 1 98.69 101 LEU A CA 1
ATOM 808 C C . LEU A 1 101 ? -7.324 10.945 4.848 1 98.69 101 LEU A C 1
ATOM 810 O O . LEU A 1 101 ? -8.125 10.445 4.051 1 98.69 101 LEU A O 1
ATOM 814 N N . VAL A 1 102 ? -7.633 11.344 6.027 1 98.06 102 VAL A N 1
ATOM 815 C CA . VAL A 1 102 ? -9.008 11.469 6.508 1 98.06 102 VAL A CA 1
ATOM 816 C C . VAL A 1 102 ? -9.266 12.891 6.984 1 98.06 102 VAL A C 1
ATOM 818 O O . VAL A 1 102 ? -8.328 13.688 7.117 1 98.06 102 VAL A O 1
ATOM 821 N N . GLN A 1 103 ? -10.492 13.148 7.148 1 95.38 103 GLN A N 1
ATOM 822 C CA . GLN A 1 103 ? -10.859 14.453 7.684 1 95.38 103 GLN A CA 1
ATOM 823 C C . GLN A 1 103 ? -11.492 14.328 9.07 1 95.38 103 GLN A C 1
ATOM 825 O O . GLN A 1 103 ? -12.477 13.609 9.242 1 95.38 103 GLN A O 1
ATOM 830 N N . GLN A 1 104 ? -10.859 14.93 9.984 1 93.44 104 GLN A N 1
ATOM 831 C CA . GLN A 1 104 ? -11.359 14.969 11.359 1 93.44 104 GLN A CA 1
ATOM 832 C C . GLN A 1 104 ? -11.305 16.391 11.922 1 93.44 104 GLN A C 1
ATOM 834 O O . GLN A 1 104 ? -10.242 17.016 11.922 1 93.44 104 GLN A O 1
ATOM 839 N N . GLY A 1 105 ? -12.438 16.844 12.445 1 90.5 105 GLY A N 1
ATOM 840 C CA . GLY A 1 105 ? -12.477 18.172 13.039 1 90.5 105 GLY A CA 1
ATOM 841 C C . GLY A 1 105 ? -12.031 19.266 12.086 1 90.5 105 GLY A C 1
ATOM 842 O O . GLY A 1 105 ? -11.281 20.172 12.477 1 90.5 105 GLY A O 1
ATOM 843 N N . GLY A 1 106 ? -12.227 19.094 10.82 1 89.94 106 GLY A N 1
ATOM 844 C CA . GLY A 1 106 ? -11.914 20.109 9.82 1 89.94 106 GLY A CA 1
ATOM 845 C C . GLY A 1 106 ? -10.477 20.047 9.336 1 89.94 106 GLY A C 1
ATOM 846 O O . GLY A 1 106 ? -10.07 20.844 8.484 1 89.94 106 GLY A O 1
ATOM 847 N N . LYS A 1 107 ? -9.758 19.156 9.93 1 94.56 107 LYS A N 1
ATOM 848 C CA . LYS A 1 107 ? -8.359 19 9.531 1 94.56 107 LYS A CA 1
ATOM 849 C C . LYS A 1 107 ? -8.148 17.703 8.758 1 94.56 107 LYS A C 1
ATOM 851 O O . LYS A 1 107 ? -8.859 16.719 8.992 1 94.56 107 LYS A O 1
ATOM 856 N N . TYR A 1 108 ? -7.254 17.766 7.82 1 97.25 108 TYR A N 1
ATOM 857 C CA . TYR A 1 108 ? -6.824 16.531 7.16 1 97.25 108 TYR A CA 1
ATOM 858 C C . TYR A 1 108 ? -5.699 15.867 7.938 1 97.25 108 TYR A C 1
ATOM 860 O O . TYR A 1 108 ? -4.68 16.5 8.234 1 97.25 108 TYR A O 1
ATOM 868 N N . LEU A 1 109 ? -5.957 14.609 8.242 1 98.38 109 LEU A N 1
ATOM 869 C CA . LEU A 1 109 ? -4.996 13.852 9.039 1 98.38 109 LEU A CA 1
ATOM 870 C C . LEU A 1 109 ? -4.527 12.609 8.297 1 98.38 109 LEU A C 1
ATOM 872 O O . LEU A 1 109 ? -5.254 12.07 7.453 1 98.38 109 LEU A O 1
ATOM 876 N N . VAL A 1 110 ? -3.348 12.188 8.656 1 98.81 110 VAL A N 1
ATOM 877 C CA . VAL A 1 110 ? -2.758 10.969 8.102 1 98.81 110 VAL A CA 1
ATOM 878 C C . VAL A 1 110 ? -3.268 9.75 8.867 1 98.81 110 VAL A C 1
ATOM 880 O O . VAL A 1 110 ? -3.047 9.641 10.078 1 98.81 110 VAL A O 1
ATOM 883 N N . ASP A 1 111 ? -3.857 8.945 8.172 1 98.44 111 ASP A N 1
ATOM 884 C CA . ASP A 1 111 ? -4.348 7.727 8.805 1 98.44 111 ASP A CA 1
ATOM 885 C C . ASP A 1 111 ? -3.436 6.543 8.508 1 98.44 111 ASP A C 1
ATOM 887 O O . ASP A 1 111 ? -3.469 5.531 9.211 1 98.44 111 ASP A O 1
ATOM 891 N N . HIS A 1 112 ? -2.684 6.641 7.496 1 98.06 112 HIS A N 1
ATOM 892 C CA . HIS A 1 112 ? -1.727 5.617 7.094 1 98.06 112 HIS A CA 1
ATOM 893 C C . HIS A 1 112 ? -0.7 6.176 6.117 1 98.06 112 HIS A C 1
ATOM 895 O O . HIS A 1 112 ? -1.036 6.996 5.258 1 98.06 112 HIS A O 1
ATOM 901 N N . VAL A 1 113 ? 0.521 5.75 6.242 1 98.5 113 VAL A N 1
ATOM 902 C CA . VAL A 1 113 ? 1.568 6.117 5.297 1 98.5 113 VAL A CA 1
ATOM 903 C C . VAL A 1 113 ? 2.615 5.008 5.227 1 98.5 113 VAL A C 1
ATOM 905 O O . VAL A 1 113 ? 2.941 4.391 6.242 1 98.5 113 VAL A O 1
ATOM 908 N N . MET A 1 114 ? 3.057 4.758 4.062 1 97.5 114 MET A N 1
ATOM 909 C CA . MET A 1 114 ? 4.078 3.73 3.885 1 97.5 114 MET A CA 1
ATOM 910 C C . MET A 1 114 ? 4.801 3.906 2.555 1 97.5 114 MET A C 1
ATOM 912 O O . MET A 1 114 ? 4.203 4.344 1.569 1 97.5 114 MET A O 1
ATOM 916 N N . VAL A 1 115 ? 6.012 3.609 2.525 1 97.88 115 VAL A N 1
ATOM 917 C CA . VAL A 1 115 ? 6.781 3.443 1.297 1 97.88 115 VAL A CA 1
ATOM 918 C C . VAL A 1 115 ? 7.301 2.012 1.201 1 97.88 115 VAL A C 1
ATOM 920 O O . VAL A 1 115 ? 7.953 1.518 2.123 1 97.88 115 VAL A O 1
ATOM 923 N N . PHE A 1 116 ? 7.066 1.39 0.092 1 95.38 116 PHE A N 1
ATOM 924 C CA . PHE A 1 116 ? 7.52 0.012 -0.051 1 95.38 116 PHE A CA 1
ATOM 925 C C . PHE A 1 116 ? 7.965 -0.265 -1.481 1 95.38 116 PHE A C 1
ATOM 927 O O . PHE A 1 116 ? 7.562 0.439 -2.41 1 95.38 116 PHE A O 1
ATOM 934 N N . MET B 1 1 ? 15 -8.57 -12.438 1 82.25 1 MET B N 1
ATOM 935 C CA . MET B 1 1 ? 14.07 -9.602 -12.891 1 82.25 1 MET B CA 1
ATOM 936 C C . MET B 1 1 ? 13.594 -9.312 -14.305 1 82.25 1 MET B C 1
ATOM 938 O O . MET B 1 1 ? 13.461 -8.148 -14.703 1 82.25 1 MET B O 1
ATOM 942 N N . ASP B 1 2 ? 13.25 -10.359 -14.984 1 87.88 2 ASP B N 1
ATOM 943 C CA . ASP B 1 2 ? 12.859 -10.234 -16.391 1 87.88 2 ASP B CA 1
ATOM 944 C C . ASP B 1 2 ? 11.539 -9.477 -16.531 1 87.88 2 ASP B C 1
ATOM 946 O O . ASP B 1 2 ? 11.391 -8.641 -17.422 1 87.88 2 ASP B O 1
ATOM 950 N N . LEU B 1 3 ? 10.695 -9.688 -15.633 1 92.06 3 LEU B N 1
ATOM 951 C CA . LEU B 1 3 ? 9.359 -9.109 -15.695 1 92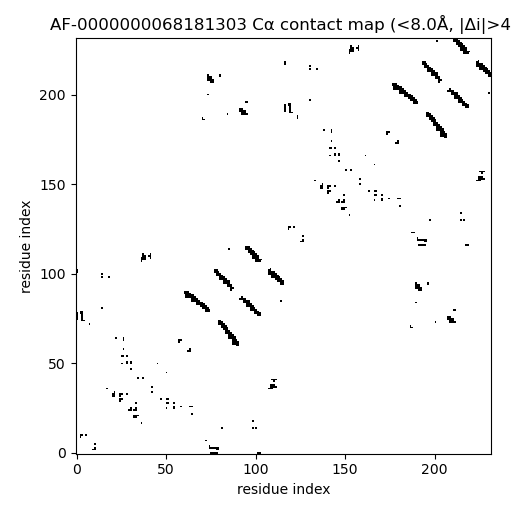.06 3 LEU B CA 1
ATOM 952 C C . LEU B 1 3 ? 9.43 -7.586 -15.633 1 92.06 3 LEU B C 1
ATOM 954 O O . LEU B 1 3 ? 8.609 -6.895 -16.25 1 92.06 3 LEU B O 1
ATOM 958 N N . ALA B 1 4 ? 10.383 -7.102 -14.922 1 92.12 4 ALA B N 1
ATOM 959 C CA . ALA B 1 4 ? 10.516 -5.66 -14.719 1 92.12 4 ALA B CA 1
ATOM 960 C C . ALA B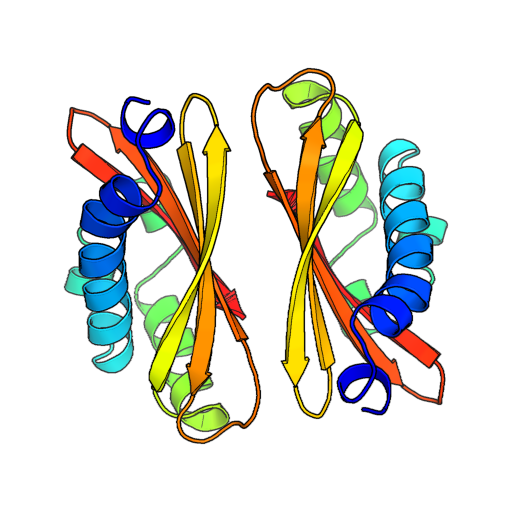 1 4 ? 10.859 -4.949 -16.016 1 92.12 4 ALA B C 1
ATOM 962 O O . ALA B 1 4 ? 10.688 -3.732 -16.141 1 92.12 4 ALA B O 1
ATOM 963 N N . GLN B 1 5 ? 11.328 -5.68 -16.969 1 93.56 5 GLN B N 1
ATOM 964 C CA . GLN B 1 5 ? 11.742 -5.094 -18.25 1 93.56 5 GLN B CA 1
ATOM 965 C C . GLN B 1 5 ? 10.641 -5.215 -19.297 1 93.56 5 GLN B C 1
ATOM 967 O O . GLN B 1 5 ? 10.781 -4.727 -20.406 1 93.56 5 GLN B O 1
ATOM 972 N N . LYS B 1 6 ? 9.594 -5.773 -18.938 1 95 6 LYS B N 1
ATOM 973 C CA . LYS B 1 6 ? 8.516 -6.027 -19.875 1 95 6 LYS B CA 1
ATOM 974 C C . LYS B 1 6 ? 7.5 -4.883 -19.875 1 95 6 LYS B C 1
ATOM 976 O O . LYS B 1 6 ? 7.543 -4.012 -19 1 95 6 LYS B O 1
ATOM 981 N N . SER B 1 7 ? 6.668 -4.902 -20.875 1 96.94 7 SER B N 1
ATOM 982 C CA . SER B 1 7 ? 5.602 -3.914 -20.984 1 96.94 7 SER B CA 1
ATOM 983 C C . SER B 1 7 ? 4.535 -4.137 -19.922 1 96.94 7 SER B C 1
ATOM 985 O O . SER B 1 7 ? 4.445 -5.223 -19.344 1 96.94 7 SER B O 1
ATOM 987 N N . ASP B 1 8 ? 3.766 -3.135 -19.703 1 98.06 8 ASP B N 1
ATOM 988 C CA . ASP B 1 8 ? 2.656 -3.275 -18.766 1 98.06 8 ASP B CA 1
ATOM 989 C C . ASP B 1 8 ? 1.746 -4.438 -19.156 1 98.06 8 ASP B C 1
ATOM 991 O O . ASP B 1 8 ? 1.286 -5.191 -18.297 1 98.06 8 ASP B O 1
ATOM 995 N N . ALA B 1 9 ? 1.479 -4.508 -20.391 1 98 9 ALA B N 1
ATOM 996 C CA . ALA B 1 9 ? 0.608 -5.574 -20.875 1 98 9 ALA B CA 1
ATOM 997 C C . ALA B 1 9 ? 1.186 -6.945 -20.547 1 98 9 ALA B C 1
ATOM 999 O O . ALA B 1 9 ? 0.454 -7.852 -20.141 1 98 9 ALA B O 1
ATOM 1000 N N . GLU B 1 10 ? 2.447 -7.117 -20.719 1 97.38 10 GLU B N 1
ATOM 1001 C CA . GLU B 1 10 ? 3.115 -8.383 -20.406 1 97.38 10 GLU B CA 1
ATOM 1002 C C . GLU B 1 10 ? 3.129 -8.648 -18.906 1 97.38 10 GLU B C 1
ATOM 1004 O O . GLU B 1 10 ? 2.955 -9.797 -18.484 1 97.38 10 GLU B O 1
ATOM 1009 N N . ILE B 1 11 ? 3.363 -7.633 -18.109 1 98.38 11 ILE B N 1
ATOM 1010 C CA . ILE B 1 11 ? 3.307 -7.754 -16.656 1 98.38 11 ILE B CA 1
ATOM 1011 C C . ILE B 1 11 ? 1.904 -8.18 -16.234 1 98.38 11 ILE B C 1
ATOM 1013 O O . ILE B 1 11 ? 1.747 -9.102 -15.43 1 98.38 11 ILE B O 1
ATOM 1017 N N . LEU B 1 12 ? 0.929 -7.605 -16.797 1 98.56 12 LEU B N 1
ATOM 1018 C CA . LEU B 1 12 ? -0.456 -7.887 -16.438 1 98.56 12 LEU B CA 1
ATOM 1019 C C . LEU B 1 12 ? -0.847 -9.305 -16.828 1 98.56 12 LEU B C 1
ATOM 1021 O O . LEU B 1 12 ? -1.646 -9.953 -16.156 1 98.56 12 LEU B O 1
ATOM 1025 N N . ALA B 1 13 ? -0.277 -9.75 -17.922 1 98.19 13 ALA B N 1
ATOM 1026 C CA . ALA B 1 13 ? -0.559 -11.109 -18.375 1 98.19 13 ALA B CA 1
ATOM 1027 C C . ALA B 1 13 ? -0.14 -12.133 -17.312 1 98.19 13 ALA B C 1
ATOM 1029 O O . ALA B 1 13 ? -0.758 -13.188 -17.188 1 98.19 13 ALA B O 1
ATOM 1030 N N . VAL B 1 14 ? 0.832 -11.805 -16.547 1 97.88 14 VAL B N 1
ATOM 1031 C CA . VAL B 1 14 ? 1.319 -12.672 -15.477 1 97.88 14 VAL B CA 1
ATOM 1032 C C . VAL B 1 14 ? 0.566 -12.375 -14.18 1 97.88 14 VAL B C 1
ATOM 1034 O O . VAL B 1 14 ? 0.076 -13.289 -13.516 1 97.88 14 VAL B O 1
ATOM 1037 N N . ALA B 1 15 ? 0.431 -11.148 -13.844 1 98.62 15 ALA B N 1
ATOM 1038 C CA . ALA B 1 15 ? -0.033 -10.703 -12.531 1 98.62 15 ALA B CA 1
ATOM 1039 C C . ALA B 1 15 ? -1.538 -10.906 -12.383 1 98.62 15 ALA B C 1
ATOM 1041 O O . ALA B 1 15 ? -2.023 -11.219 -11.297 1 98.62 15 ALA B O 1
ATOM 1042 N N . THR B 1 16 ? -2.271 -10.68 -13.438 1 98.69 16 THR B N 1
ATOM 1043 C CA . THR B 1 16 ? -3.727 -10.664 -13.344 1 98.69 16 THR B CA 1
ATOM 1044 C C . THR B 1 16 ? -4.262 -12.031 -12.93 1 98.69 16 THR B C 1
ATOM 1046 O O . THR B 1 16 ? -5.055 -12.133 -11.992 1 98.69 16 THR B O 1
ATOM 1049 N N . PRO B 1 17 ? -3.809 -13.141 -13.578 1 98.62 17 PRO B N 1
ATOM 1050 C CA . PRO B 1 17 ? -4.305 -14.445 -13.125 1 98.62 17 PRO B CA 1
ATOM 1051 C C . PRO B 1 17 ? -3.918 -14.75 -11.68 1 98.62 17 PRO B C 1
ATOM 1053 O O . PRO B 1 17 ? -4.676 -15.414 -10.961 1 98.62 17 PRO B O 1
ATOM 1056 N N . ILE B 1 18 ? -2.799 -14.328 -11.242 1 98.69 18 ILE B N 1
ATOM 1057 C CA . ILE B 1 18 ? -2.361 -14.539 -9.867 1 98.69 18 ILE B CA 1
ATOM 1058 C C . ILE B 1 18 ? -3.271 -13.766 -8.914 1 98.69 18 ILE B C 1
ATOM 1060 O O . ILE B 1 18 ? -3.76 -14.32 -7.926 1 98.69 18 ILE B O 1
ATOM 1064 N N . MET B 1 19 ? -3.531 -12.555 -9.219 1 98.81 19 MET B N 1
ATOM 1065 C CA . MET B 1 19 ? -4.402 -11.727 -8.391 1 98.81 19 MET B CA 1
ATOM 1066 C C . MET B 1 19 ? -5.824 -12.281 -8.375 1 98.81 19 MET B C 1
ATOM 1068 O O . MET B 1 19 ? -6.477 -12.305 -7.332 1 98.81 19 MET B O 1
ATOM 1072 N N . ASP B 1 20 ? -6.273 -12.695 -9.57 1 98.69 20 ASP B N 1
ATOM 1073 C CA . ASP B 1 20 ? -7.602 -13.305 -9.641 1 98.69 20 ASP B CA 1
ATOM 1074 C C . ASP B 1 20 ? -7.711 -14.492 -8.688 1 98.69 20 ASP B C 1
ATOM 1076 O O . ASP B 1 20 ? -8.703 -14.633 -7.973 1 98.69 20 ASP B O 1
ATOM 1080 N N . ASN B 1 21 ? -6.684 -15.305 -8.703 1 98.69 21 ASN B N 1
ATOM 1081 C CA . ASN B 1 21 ? -6.672 -16.453 -7.789 1 98.69 21 ASN B CA 1
ATOM 1082 C C . ASN B 1 21 ? -6.707 -16 -6.332 1 98.69 21 ASN B C 1
ATOM 1084 O O . ASN B 1 21 ? -7.43 -16.578 -5.52 1 98.69 21 ASN B O 1
ATOM 1088 N N . LEU B 1 22 ? -5.906 -15.016 -5.992 1 98.81 22 LEU B N 1
ATOM 1089 C CA . LEU B 1 22 ? -5.852 -14.5 -4.625 1 98.81 22 LEU B CA 1
ATOM 1090 C C . LEU B 1 22 ? -7.219 -13.992 -4.18 1 98.81 22 LEU B C 1
ATOM 1092 O O . LEU B 1 22 ? -7.664 -14.289 -3.066 1 98.81 22 LEU B O 1
ATOM 1096 N N . MET B 1 23 ? -7.898 -13.234 -5.012 1 98.5 23 MET B N 1
ATOM 1097 C CA . MET B 1 23 ? -9.211 -12.68 -4.688 1 98.5 23 MET B CA 1
ATOM 1098 C C . MET B 1 23 ? -10.242 -13.789 -4.508 1 98.5 23 MET B C 1
ATOM 1100 O O . MET B 1 23 ? -11 -13.781 -3.541 1 98.5 23 MET B O 1
ATOM 1104 N N . ASP B 1 24 ? -10.18 -14.719 -5.453 1 98.5 24 ASP B N 1
ATOM 1105 C CA . ASP B 1 24 ? -11.109 -15.836 -5.383 1 98.5 24 ASP B CA 1
ATOM 1106 C C . ASP B 1 24 ? -10.859 -16.688 -4.137 1 98.5 24 ASP B C 1
ATOM 1108 O O . ASP B 1 24 ? -11.805 -17.062 -3.445 1 98.5 24 ASP B O 1
ATOM 1112 N N . ALA B 1 25 ? -9.617 -16.984 -3.871 1 98.75 25 ALA B N 1
ATOM 1113 C CA . ALA B 1 25 ? -9.242 -17.812 -2.729 1 98.75 25 ALA B CA 1
ATOM 1114 C C . ALA B 1 25 ? -9.578 -17.125 -1.413 1 98.75 25 ALA B C 1
ATOM 1116 O O . ALA B 1 25 ? -10.008 -17.766 -0.452 1 98.75 25 ALA B O 1
ATOM 1117 N N . SER B 1 26 ? -9.32 -15.82 -1.321 1 98.25 26 SER B N 1
ATOM 1118 C CA . SER B 1 26 ? -9.68 -15.055 -0.131 1 98.25 26 SER B CA 1
ATOM 1119 C C . SER B 1 26 ? -11.195 -15.055 0.079 1 98.25 26 SER B C 1
ATOM 1121 O O . SER B 1 26 ? -11.672 -15.188 1.209 1 98.25 26 SER B O 1
ATOM 1123 N N . THR B 1 27 ? -11.953 -14.922 -0.977 1 98.19 27 THR B N 1
ATOM 1124 C CA . THR B 1 27 ? -13.406 -14.953 -0.916 1 98.19 27 THR B CA 1
ATOM 1125 C C . THR B 1 27 ? -13.898 -16.297 -0.38 1 98.19 27 THR B C 1
ATOM 1127 O O . THR B 1 27 ? -14.82 -16.344 0.439 1 98.19 27 THR B O 1
ATOM 1130 N N . ALA B 1 28 ? -13.211 -17.344 -0.785 1 98.5 28 ALA B N 1
ATOM 1131 C CA . ALA B 1 28 ? -13.57 -18.688 -0.367 1 98.5 28 ALA B CA 1
ATOM 1132 C C . ALA B 1 28 ? -12.938 -19.031 0.975 1 98.5 28 ALA B C 1
ATOM 1134 O O . ALA B 1 28 ? -13.188 -20.109 1.531 1 98.5 28 ALA B O 1
ATOM 1135 N N . ILE B 1 29 ? -12.109 -18.219 1.444 1 98.38 29 ILE B N 1
ATOM 1136 C CA . ILE B 1 29 ? -11.312 -18.406 2.65 1 98.38 29 ILE B CA 1
ATOM 1137 C C . ILE B 1 29 ? -10.555 -19.734 2.557 1 98.38 29 ILE B C 1
ATOM 1139 O O . ILE B 1 29 ? -10.586 -20.547 3.488 1 98.38 29 ILE B O 1
ATOM 1143 N N . ASP B 1 30 ? -9.883 -19.953 1.467 1 98.69 30 ASP B N 1
ATOM 1144 C CA . ASP B 1 30 ? -9.07 -21.125 1.135 1 98.69 30 ASP B CA 1
ATOM 1145 C C . ASP B 1 30 ? -7.582 -20.812 1.253 1 98.69 30 ASP B C 1
ATOM 1147 O O . ASP B 1 30 ? -6.961 -20.344 0.295 1 98.69 30 ASP B O 1
ATOM 1151 N N . TYR B 1 31 ? -7.039 -21.109 2.416 1 98.75 31 TYR B N 1
ATOM 1152 C CA . TYR B 1 31 ? -5.672 -20.719 2.746 1 98.75 31 TYR B CA 1
ATOM 1153 C C . TYR B 1 31 ? -4.676 -21.344 1.77 1 98.75 31 TYR B C 1
ATOM 1155 O O . TYR B 1 31 ? -3.76 -20.672 1.295 1 98.75 31 TYR B O 1
ATOM 1163 N N . GLU B 1 32 ? -4.793 -22.594 1.508 1 98.5 32 GLU B N 1
ATOM 1164 C CA . GLU B 1 32 ? -3.85 -23.297 0.643 1 98.5 32 GLU B CA 1
ATOM 1165 C C . GLU B 1 32 ? -3.842 -22.703 -0.763 1 98.5 32 GLU B C 1
ATOM 1167 O O . GLU B 1 32 ? -2.777 -22.484 -1.345 1 98.5 32 GLU B O 1
ATOM 1172 N N . ARG B 1 33 ? -4.941 -22.484 -1.251 1 98.56 33 ARG B N 1
ATOM 1173 C CA . ARG B 1 33 ? -5.035 -21.891 -2.578 1 98.56 33 ARG B CA 1
ATOM 1174 C C . ARG B 1 33 ? -4.512 -20.453 -2.572 1 98.56 33 ARG B C 1
ATOM 1176 O O . ARG B 1 33 ? -3.85 -20.031 -3.52 1 98.56 33 ARG B O 1
ATOM 1183 N N . HIS B 1 34 ? -4.84 -19.703 -1.459 1 98.81 34 HIS B N 1
ATOM 1184 C CA . HIS B 1 34 ? -4.441 -18.297 -1.357 1 98.81 34 HIS B CA 1
ATOM 1185 C C . HIS B 1 34 ? -2.924 -18.156 -1.337 1 98.81 34 HIS B C 1
ATOM 1187 O O . HIS B 1 34 ? -2.377 -17.203 -1.876 1 98.81 34 HIS B O 1
ATOM 1193 N N . THR B 1 35 ? -2.258 -19.125 -0.812 1 98.69 35 THR B N 1
ATOM 1194 C CA . THR B 1 35 ? -0.833 -18.938 -0.564 1 98.69 35 THR B CA 1
ATOM 1195 C C . THR B 1 35 ? 0.001 -19.766 -1.53 1 98.69 35 THR B C 1
ATOM 1197 O O . THR B 1 35 ? 1.219 -19.875 -1.372 1 98.69 35 THR B O 1
ATOM 1200 N N . ARG B 1 36 ? -0.55 -20.344 -2.537 1 98 36 ARG B N 1
ATOM 1201 C CA . ARG B 1 36 ? 0.108 -21.312 -3.412 1 98 36 ARG B CA 1
ATOM 1202 C C . ARG B 1 36 ? 1.275 -20.672 -4.156 1 98 36 ARG B C 1
ATOM 1204 O O . ARG B 1 36 ? 2.27 -21.344 -4.449 1 98 36 ARG B O 1
ATOM 1211 N N . ASP B 1 37 ? 1.166 -19.391 -4.391 1 98.19 37 ASP B N 1
ATOM 1212 C CA . ASP B 1 37 ? 2.213 -18.719 -5.156 1 98.19 37 ASP B CA 1
ATOM 1213 C C . ASP B 1 37 ? 3.029 -17.781 -4.27 1 98.19 37 ASP B C 1
ATOM 1215 O O . ASP B 1 37 ? 3.695 -16.859 -4.766 1 98.19 37 ASP B O 1
ATOM 1219 N N . PHE B 1 38 ? 2.982 -17.938 -2.971 1 98.62 38 PHE B N 1
ATOM 1220 C CA . PHE B 1 38 ? 3.68 -17.047 -2.049 1 98.62 38 PHE B CA 1
ATOM 1221 C C . PHE B 1 38 ? 5.152 -17.422 -1.935 1 98.62 38 PHE B C 1
ATOM 1223 O O . PHE B 1 38 ? 5.5 -18.609 -2.014 1 98.62 38 PHE B O 1
ATOM 1230 N N . THR B 1 39 ? 6 -16.5 -1.786 1 98.38 39 THR B N 1
ATOM 1231 C CA . THR B 1 39 ? 7.34 -16.781 -1.282 1 98.38 39 THR B CA 1
ATOM 1232 C C . THR B 1 39 ? 7.277 -17.375 0.124 1 98.38 39 THR B C 1
ATOM 1234 O O . THR B 1 39 ? 6.262 -17.25 0.81 1 98.38 39 THR B O 1
ATOM 1237 N N . GLU B 1 40 ? 8.344 -17.938 0.54 1 97.06 40 GLU B N 1
ATOM 1238 C CA . GLU B 1 40 ? 8.414 -18.453 1.906 1 97.06 40 GLU B CA 1
ATOM 1239 C C . GLU B 1 40 ? 8.234 -17.328 2.922 1 97.06 40 GLU B C 1
ATOM 1241 O O . GLU B 1 40 ? 7.551 -17.5 3.932 1 97.06 40 GLU B O 1
ATOM 1246 N N . ARG B 1 41 ? 8.82 -16.234 2.65 1 96.12 41 ARG B N 1
ATOM 1247 C CA . ARG B 1 41 ? 8.711 -15.078 3.533 1 96.12 41 ARG B CA 1
ATOM 1248 C C . ARG B 1 41 ? 7.262 -14.625 3.664 1 96.12 41 ARG B C 1
ATOM 1250 O O . ARG B 1 41 ? 6.762 -14.445 4.773 1 96.12 41 ARG B O 1
ATOM 1257 N N . ALA B 1 42 ? 6.605 -14.438 2.492 1 97.56 42 ALA B N 1
ATOM 1258 C CA . ALA B 1 42 ? 5.215 -13.992 2.506 1 97.56 42 ALA B CA 1
ATOM 1259 C C . ALA B 1 42 ? 4.328 -15 3.238 1 97.56 42 ALA B C 1
ATOM 1261 O O . ALA B 1 42 ? 3.424 -14.609 3.984 1 97.56 42 ALA B O 1
ATOM 1262 N N . ARG B 1 43 ? 4.625 -16.234 3.074 1 97.25 43 ARG B N 1
ATOM 1263 C CA . ARG B 1 43 ? 3.852 -17.281 3.725 1 97.25 43 ARG B CA 1
ATOM 1264 C C . ARG B 1 43 ? 4.047 -17.25 5.238 1 97.25 43 ARG B C 1
ATOM 1266 O O . ARG B 1 43 ? 3.117 -17.531 5.996 1 97.25 43 ARG B O 1
ATOM 1273 N N . SER B 1 44 ? 5.172 -16.891 5.641 1 97.12 44 SER B N 1
ATOM 1274 C CA . SER B 1 44 ? 5.516 -16.938 7.059 1 97.12 44 SER B CA 1
ATOM 1275 C C . SER B 1 44 ? 4.797 -15.828 7.828 1 97.12 44 SER B C 1
ATOM 1277 O O . SER B 1 44 ? 4.621 -15.922 9.047 1 97.12 44 SER B O 1
ATOM 1279 N N . VAL B 1 45 ? 4.359 -14.828 7.199 1 95.56 45 VAL B N 1
ATOM 1280 C CA . VAL B 1 45 ? 3.775 -13.68 7.875 1 95.56 45 VAL B CA 1
ATOM 1281 C C . VAL B 1 45 ? 2.254 -13.805 7.895 1 95.56 45 VAL B C 1
ATOM 1283 O O . VAL B 1 45 ? 1.571 -13.047 8.586 1 95.56 45 VAL B O 1
ATOM 1286 N N . LEU B 1 46 ? 1.729 -14.766 7.129 1 97.75 46 LEU B N 1
ATOM 1287 C CA . LEU B 1 46 ? 0.282 -14.93 7.043 1 97.75 46 LEU B CA 1
ATOM 1288 C C . LEU B 1 46 ? -0.139 -16.312 7.508 1 97.75 46 LEU B C 1
ATOM 1290 O O . LEU B 1 46 ? -0.076 -17.281 6.738 1 97.75 46 LEU B O 1
ATOM 1294 N N . SER B 1 47 ? -0.608 -16.422 8.656 1 98.06 47 SER B N 1
ATOM 1295 C CA . SER B 1 47 ? -1.127 -17.688 9.141 1 98.06 47 SER B CA 1
ATOM 1296 C C . SER B 1 47 ? -2.529 -17.953 8.602 1 98.06 47 SER B C 1
ATOM 1298 O O . SER B 1 47 ? -3.215 -17.031 8.156 1 98.06 47 SER B O 1
ATOM 1300 N N . GLU B 1 48 ? -2.893 -19.156 8.688 1 98.06 48 GLU B N 1
ATOM 1301 C CA . GLU B 1 48 ? -4.238 -19.531 8.273 1 98.06 48 GLU B CA 1
ATOM 1302 C C . GLU B 1 48 ? -5.297 -18.797 9.094 1 98.06 48 GLU B C 1
ATOM 1304 O O . GLU B 1 48 ? -6.305 -18.344 8.547 1 98.06 48 GLU B O 1
ATOM 1309 N N . GLU B 1 49 ? -5.078 -18.688 10.367 1 98.38 49 GLU B N 1
ATOM 1310 C CA . GLU B 1 49 ? -6 -17.984 11.25 1 98.38 49 GLU B CA 1
ATOM 1311 C C . GLU B 1 49 ? -6.09 -16.5 10.891 1 98.38 49 GLU B C 1
ATOM 1313 O O . GLU B 1 49 ? -7.176 -15.922 10.914 1 98.38 49 GLU B O 1
ATOM 1318 N N . SER B 1 50 ? -5.039 -15.938 10.602 1 98.06 50 SER B N 1
ATOM 1319 C CA . SER B 1 50 ? -5.012 -14.531 10.227 1 98.06 50 SER B CA 1
ATOM 1320 C C . SER B 1 50 ? -5.766 -14.289 8.922 1 98.06 50 SER B C 1
ATOM 1322 O O . SER B 1 50 ? -6.535 -13.336 8.812 1 98.06 50 SER B O 1
ATOM 1324 N N . LEU B 1 51 ? -5.527 -15.148 7.988 1 98.44 51 LEU B N 1
ATOM 1325 C CA . LEU B 1 51 ? -6.246 -15.008 6.727 1 98.44 51 LEU B CA 1
ATOM 1326 C C . LEU B 1 51 ? -7.754 -15.086 6.945 1 98.44 51 LEU B C 1
ATOM 1328 O O . LEU B 1 51 ? -8.508 -14.281 6.391 1 98.44 51 LEU B O 1
ATOM 1332 N N . GLN B 1 52 ? -8.117 -16.078 7.699 1 98.56 52 GLN B N 1
ATOM 1333 C CA . GLN B 1 52 ? -9.539 -16.219 7.992 1 98.56 52 GLN B CA 1
ATOM 1334 C C . GLN B 1 52 ? -10.117 -14.945 8.602 1 98.56 52 GLN B C 1
ATOM 1336 O O . GLN B 1 52 ? -11.164 -14.461 8.164 1 98.56 52 GLN B O 1
ATOM 1341 N N . SER B 1 53 ? -9.406 -14.422 9.586 1 98.44 53 SER B N 1
ATOM 1342 C CA . SER B 1 53 ? -9.852 -13.211 10.266 1 98.44 53 SER B CA 1
ATOM 1343 C C . SER B 1 53 ? -9.93 -12.031 9.305 1 98.44 53 SER B C 1
ATOM 1345 O O . SER B 1 53 ? -10.906 -11.281 9.312 1 98.44 53 SER B O 1
ATOM 1347 N N . ILE B 1 54 ? -8.977 -11.852 8.5 1 97.88 54 ILE B N 1
ATOM 1348 C CA . ILE B 1 54 ? -8.906 -10.773 7.527 1 97.88 54 ILE B CA 1
ATOM 1349 C C . ILE B 1 54 ? -10.062 -10.891 6.539 1 97.88 54 ILE B C 1
ATOM 1351 O O . ILE B 1 54 ? -10.75 -9.906 6.258 1 97.88 54 ILE B O 1
ATOM 1355 N N . CYS B 1 55 ? -10.281 -12.062 6.051 1 98.5 55 CYS B N 1
ATOM 1356 C CA . CYS B 1 55 ? -11.312 -12.297 5.043 1 98.5 55 CYS B CA 1
ATOM 1357 C C . CYS B 1 55 ? -12.703 -12.07 5.629 1 98.5 55 CYS B C 1
ATOM 1359 O O . CYS B 1 55 ? -13.547 -11.422 5.008 1 98.5 55 CYS B O 1
ATOM 1361 N N . GLU B 1 56 ? -12.898 -12.586 6.777 1 98.5 56 GLU B N 1
ATOM 1362 C CA . GLU B 1 56 ? -14.188 -12.383 7.426 1 98.5 56 GLU B CA 1
ATOM 1363 C C . GLU B 1 56 ? -14.461 -10.906 7.676 1 98.5 56 GLU B C 1
ATOM 1365 O O . GLU B 1 56 ? -15.586 -10.438 7.516 1 98.5 56 GLU B O 1
ATOM 1370 N N . HIS B 1 57 ? -13.477 -10.242 8.07 1 97.81 57 HIS B N 1
ATOM 1371 C CA . HIS B 1 57 ? -13.609 -8.82 8.367 1 97.81 57 HIS B CA 1
ATOM 1372 C C . HIS B 1 57 ? -13.992 -8.031 7.121 1 97.81 57 HIS B C 1
ATOM 1374 O O . HIS B 1 57 ? -14.969 -7.273 7.137 1 97.81 57 HIS B O 1
ATOM 1380 N N . TYR B 1 58 ? -13.203 -8.156 6.012 1 97.5 58 TYR B N 1
ATOM 1381 C CA . TYR B 1 58 ? -13.531 -7.328 4.852 1 97.5 58 TYR B CA 1
ATOM 1382 C C . TYR B 1 58 ? -14.867 -7.734 4.25 1 97.5 58 TYR B C 1
ATOM 1384 O O . TYR B 1 58 ? -15.609 -6.891 3.738 1 97.5 58 TYR B O 1
ATOM 1392 N N . GLN B 1 59 ? -15.234 -9.023 4.289 1 98.19 59 GLN B N 1
ATOM 1393 C CA . GLN B 1 59 ? -16.5 -9.477 3.742 1 98.19 59 GLN B CA 1
AT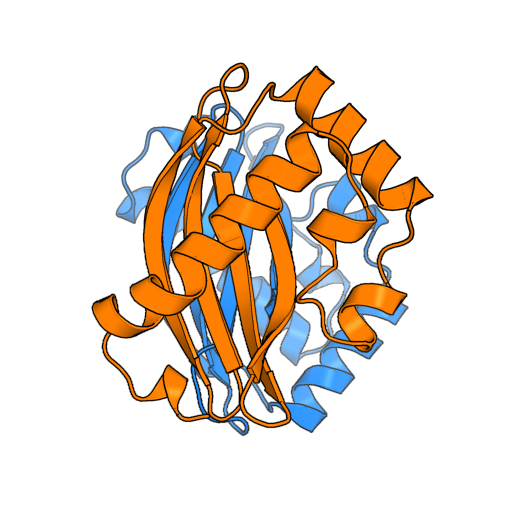OM 1394 C C . GLN B 1 59 ? -17.672 -8.875 4.512 1 98.19 59 GLN B C 1
ATOM 1396 O O . GLN B 1 59 ? -18.688 -8.508 3.918 1 98.19 59 GLN B O 1
ATOM 1401 N N . SER B 1 60 ? -17.484 -8.781 5.781 1 98.12 60 SER B N 1
ATOM 1402 C CA . SER B 1 60 ? -18.562 -8.242 6.613 1 98.12 60 SER B CA 1
ATOM 1403 C C . SER B 1 60 ? -18.656 -6.727 6.469 1 98.12 60 SER B C 1
ATOM 1405 O O . SER B 1 60 ? -19.766 -6.168 6.523 1 98.12 60 SER B O 1
ATOM 1407 N N . THR B 1 61 ? -17.578 -6.082 6.234 1 96.81 61 THR B N 1
ATOM 1408 C CA . THR B 1 61 ? -17.578 -4.625 6.266 1 96.81 61 THR B CA 1
ATOM 1409 C C . THR B 1 61 ? -17.641 -4.051 4.852 1 96.81 61 THR B C 1
ATOM 1411 O O . THR B 1 61 ? -18.297 -3.031 4.621 1 96.81 61 THR B O 1
ATOM 1414 N N . LYS B 1 62 ? -17.031 -4.719 3.9 1 97.56 62 LYS B N 1
ATOM 1415 C CA . LYS B 1 62 ? -16.891 -4.156 2.561 1 97.56 62 LYS B CA 1
ATOM 1416 C C . LYS B 1 62 ? -17.625 -5.004 1.529 1 97.56 62 LYS B C 1
ATOM 1418 O O . LYS B 1 62 ? -17.797 -4.582 0.383 1 97.56 62 LYS B O 1
ATOM 1423 N N . GLY B 1 63 ? -18.016 -6.23 1.915 1 98.12 63 GLY B N 1
ATOM 1424 C CA . GLY B 1 63 ? -18.594 -7.176 0.966 1 98.12 63 GLY B CA 1
ATOM 1425 C C . GLY B 1 63 ? -17.531 -7.965 0.21 1 98.12 63 GLY B C 1
ATOM 1426 O O . GLY B 1 63 ? -16.594 -8.484 0.809 1 98.12 63 GLY B O 1
ATOM 1427 N N . PHE B 1 64 ? -17.734 -8.078 -1.124 1 98.44 64 PHE B N 1
ATOM 1428 C CA . PHE B 1 64 ? -16.844 -8.898 -1.939 1 98.44 64 PHE B CA 1
ATOM 1429 C C . PHE B 1 64 ? -16.156 -8.062 -3.004 1 98.44 64 PHE B C 1
ATOM 1431 O O . PHE B 1 64 ? -16.578 -6.938 -3.289 1 98.44 64 PHE B O 1
ATOM 1438 N N . PHE B 1 65 ? -15.094 -8.648 -3.477 1 98.38 65 PHE B N 1
ATOM 1439 C CA . PHE B 1 65 ? -14.352 -7.961 -4.523 1 98.38 65 PHE B CA 1
ATOM 1440 C C . PHE B 1 65 ? -15.211 -7.789 -5.773 1 98.38 65 PHE B C 1
ATOM 1442 O O . PHE B 1 65 ? -15.883 -8.727 -6.207 1 98.38 65 PHE B O 1
ATOM 1449 N N . ALA B 1 66 ? -15.164 -6.602 -6.359 1 97.69 66 ALA B N 1
ATOM 1450 C CA . ALA B 1 66 ? -15.891 -6.273 -7.586 1 97.69 66 ALA B CA 1
ATOM 1451 C C . ALA B 1 66 ? -14.93 -5.824 -8.688 1 97.69 66 ALA B C 1
ATOM 1453 O O . ALA B 1 66 ? -13.938 -6.5 -8.969 1 97.69 66 ALA B O 1
ATOM 1454 N N . LYS B 1 67 ? -15.172 -4.738 -9.312 1 97.81 67 LYS B N 1
ATOM 1455 C CA . LYS B 1 67 ? -14.375 -4.27 -10.445 1 97.81 67 LYS B CA 1
ATOM 1456 C C . LYS B 1 67 ? -12.969 -3.891 -10.008 1 97.81 67 LYS B C 1
ATOM 1458 O O . LYS B 1 67 ? -12.781 -3.264 -8.961 1 97.81 67 LYS B O 1
ATOM 1463 N N . ARG B 1 68 ? -12.016 -4.293 -10.789 1 98.5 68 ARG B N 1
ATOM 1464 C CA . ARG B 1 68 ? -10.609 -3.938 -10.594 1 98.5 68 ARG B CA 1
ATOM 1465 C C . ARG B 1 68 ? -10.016 -3.348 -11.867 1 98.5 68 ARG B C 1
ATOM 1467 O O . ARG B 1 68 ? -10.133 -3.934 -12.945 1 98.5 68 ARG B O 1
ATOM 1474 N N . GLU B 1 69 ? -9.32 -2.223 -11.766 1 98.5 69 GLU B N 1
ATOM 1475 C CA . GLU B 1 69 ? -8.719 -1.549 -12.906 1 98.5 69 GLU B CA 1
ATOM 1476 C C . GLU B 1 69 ? -7.23 -1.297 -12.68 1 98.5 69 GLU B C 1
ATOM 1478 O O . GLU B 1 69 ? -6.832 -0.797 -11.625 1 98.5 69 GLU B O 1
ATOM 1483 N N . PHE B 1 70 ? -6.449 -1.535 -13.648 1 98.88 70 PHE B N 1
ATOM 1484 C CA . PHE B 1 70 ? -5.008 -1.334 -13.57 1 98.88 70 PHE B CA 1
ATOM 1485 C C . PHE B 1 70 ? -4.672 0.147 -13.438 1 98.88 70 PHE B C 1
ATOM 1487 O O . PHE B 1 70 ? -5.266 0.988 -14.109 1 98.88 70 PHE B O 1
ATOM 1494 N N . VAL B 1 71 ? -3.744 0.424 -12.547 1 98.75 71 VAL B N 1
ATOM 1495 C CA . VAL B 1 71 ? -3.33 1.81 -12.352 1 98.75 71 VAL B CA 1
ATOM 1496 C C . VAL B 1 71 ? -1.881 1.984 -12.805 1 98.75 71 VAL B C 1
ATOM 1498 O O . VAL B 1 71 ? -1.586 2.83 -13.648 1 98.75 71 VAL B O 1
ATOM 1501 N N . ALA B 1 72 ? -1.004 1.111 -12.242 1 98.69 72 ALA B N 1
ATOM 1502 C CA . ALA B 1 72 ? 0.403 1.282 -12.594 1 98.69 72 ALA B CA 1
ATOM 1503 C C . ALA B 1 72 ? 1.23 0.079 -12.148 1 98.69 72 ALA B C 1
ATOM 1505 O O . ALA B 1 72 ? 0.835 -0.652 -11.242 1 98.69 72 ALA B O 1
ATOM 1506 N N . ALA B 1 73 ? 2.344 -0.066 -12.789 1 98.75 73 ALA B N 1
ATOM 1507 C CA . ALA B 1 73 ? 3.391 -0.988 -12.359 1 98.75 73 ALA B CA 1
ATOM 1508 C C . ALA B 1 73 ? 4.648 -0.232 -11.938 1 98.75 73 ALA B C 1
ATOM 1510 O O . ALA B 1 73 ? 5.023 0.759 -12.57 1 98.75 73 ALA B O 1
ATOM 1511 N N . PHE B 1 74 ? 5.285 -0.667 -10.906 1 98.75 74 PHE B N 1
ATOM 1512 C CA . PHE B 1 74 ? 6.531 -0.126 -10.375 1 98.75 74 PHE B CA 1
ATOM 1513 C C . PHE B 1 74 ? 7.66 -1.138 -10.508 1 98.75 74 PHE B C 1
ATOM 1515 O O . PHE B 1 74 ? 7.621 -2.207 -9.898 1 98.75 74 PHE B O 1
ATOM 1522 N N . ARG B 1 75 ? 8.609 -0.755 -11.281 1 98.12 75 ARG B N 1
ATOM 1523 C CA . ARG B 1 75 ? 9.633 -1.709 -11.688 1 98.12 75 ARG B CA 1
ATOM 1524 C C . ARG B 1 75 ? 10.906 -1.525 -10.867 1 98.12 75 ARG B C 1
ATOM 1526 O O . ARG B 1 75 ? 11.422 -0.411 -10.75 1 98.12 75 ARG B O 1
ATOM 1533 N N . ARG B 1 76 ? 11.359 -2.605 -10.344 1 96.75 76 ARG B N 1
ATOM 1534 C CA . ARG B 1 76 ? 12.641 -2.701 -9.641 1 96.75 76 ARG B CA 1
ATOM 1535 C C . ARG B 1 76 ? 13.492 -3.834 -10.203 1 96.75 76 ARG B C 1
ATOM 1537 O O . ARG B 1 76 ? 12.984 -4.703 -10.914 1 96.75 76 ARG B O 1
ATOM 1544 N N . PRO B 1 77 ? 14.734 -3.836 -9.867 1 94.5 77 PRO B N 1
ATOM 1545 C CA . PRO B 1 77 ? 15.602 -4.883 -10.406 1 94.5 77 PRO B CA 1
ATOM 1546 C C . PRO B 1 77 ? 15.148 -6.289 -10.016 1 94.5 77 PRO B C 1
ATOM 1548 O O . PRO B 1 77 ? 15.227 -7.215 -10.828 1 94.5 77 PRO B O 1
ATOM 1551 N N . ASP B 1 78 ? 14.562 -6.422 -8.828 1 94 78 ASP B N 1
ATOM 1552 C CA . ASP B 1 78 ? 14.32 -7.77 -8.328 1 94 78 ASP B CA 1
ATOM 1553 C C . ASP B 1 78 ? 12.828 -8 -8.07 1 94 78 ASP B C 1
ATOM 1555 O O . ASP B 1 78 ? 12.438 -9.047 -7.543 1 94 78 ASP B O 1
ATOM 1559 N N . SER B 1 79 ? 12.008 -6.996 -8.391 1 97.31 79 SER B N 1
ATOM 1560 C CA . SER B 1 79 ? 10.578 -7.137 -8.125 1 97.31 79 SER B CA 1
ATOM 1561 C C . SER B 1 79 ? 9.758 -6.168 -8.969 1 97.31 79 SER B C 1
ATOM 1563 O O . SER B 1 79 ? 10.305 -5.238 -9.555 1 97.31 79 SER B O 1
ATOM 1565 N N . VAL B 1 80 ? 8.523 -6.434 -9.047 1 98.44 80 VAL B N 1
ATOM 1566 C CA . VAL B 1 80 ? 7.555 -5.52 -9.641 1 98.44 80 VAL B CA 1
ATOM 1567 C C . VAL B 1 80 ? 6.348 -5.367 -8.719 1 98.44 80 VAL B C 1
ATOM 1569 O O . VAL B 1 80 ? 5.773 -6.363 -8.273 1 98.44 80 VAL B O 1
ATOM 1572 N N . ALA B 1 81 ? 6.043 -4.184 -8.422 1 98.75 81 ALA B N 1
ATOM 1573 C CA . ALA B 1 81 ? 4.797 -3.898 -7.715 1 98.75 81 ALA B CA 1
ATOM 1574 C C . ALA B 1 81 ? 3.699 -3.467 -8.68 1 98.75 81 ALA B C 1
ATOM 1576 O O . ALA B 1 81 ? 3.949 -2.689 -9.602 1 98.75 81 ALA B O 1
ATOM 1577 N N . ILE B 1 82 ? 2.555 -3.955 -8.523 1 98.88 82 ILE B N 1
ATOM 1578 C CA . ILE B 1 82 ? 1.398 -3.607 -9.336 1 98.88 82 ILE B CA 1
ATOM 1579 C C . ILE B 1 82 ? 0.291 -3.039 -8.453 1 98.88 82 ILE B C 1
ATOM 1581 O O . ILE B 1 82 ? -0.007 -3.592 -7.391 1 98.88 82 ILE B O 1
ATOM 1585 N N . VAL B 1 83 ? -0.309 -1.993 -8.922 1 98.94 83 VAL B N 1
ATOM 1586 C CA . VAL B 1 83 ? -1.393 -1.338 -8.195 1 98.94 83 VAL B CA 1
ATOM 1587 C C . VAL B 1 83 ? -2.646 -1.296 -9.07 1 98.94 83 VAL B C 1
ATOM 1589 O O . VAL B 1 83 ? -2.578 -0.935 -10.25 1 98.94 83 VAL B O 1
ATOM 1592 N N . TRP B 1 84 ? -3.721 -1.681 -8.484 1 98.88 84 TRP B N 1
ATOM 1593 C CA . TRP B 1 84 ? -5.035 -1.587 -9.109 1 98.88 84 TRP B CA 1
ATOM 1594 C C . TRP B 1 84 ? -5.977 -0.726 -8.281 1 98.88 84 TRP B C 1
ATOM 1596 O O . TRP B 1 84 ? -5.793 -0.588 -7.066 1 98.88 84 TRP B O 1
ATOM 1606 N N . ARG B 1 85 ? -6.906 -0.188 -9.016 1 98.81 85 ARG B N 1
ATOM 1607 C CA . ARG B 1 85 ? -8.102 0.368 -8.398 1 98.81 85 ARG B CA 1
ATOM 1608 C C . ARG B 1 85 ? -9.148 -0.716 -8.156 1 98.81 85 ARG B C 1
ATOM 1610 O O . ARG B 1 85 ? -9.641 -1.331 -9.102 1 98.81 85 ARG B O 1
ATOM 1617 N N . GLN B 1 86 ? -9.461 -0.946 -6.895 1 98.81 86 GLN B N 1
ATOM 1618 C CA . GLN B 1 86 ? -10.344 -2.049 -6.523 1 98.81 86 GLN B CA 1
ATOM 1619 C C . GLN B 1 86 ? -11.641 -1.531 -5.918 1 98.81 86 GLN B C 1
ATOM 1621 O O . GLN B 1 86 ? -11.625 -0.641 -5.066 1 98.81 86 GLN B O 1
ATOM 1626 N N . GLN B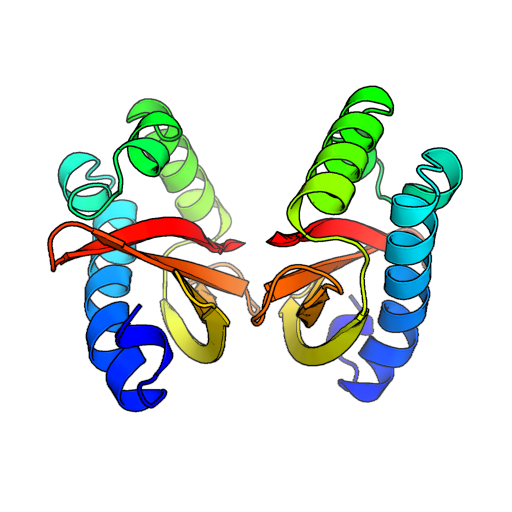 1 87 ? -12.758 -2.053 -6.352 1 98.44 87 GLN B N 1
ATOM 1627 C CA . GLN B 1 87 ? -14.062 -1.765 -5.758 1 98.44 87 GLN B CA 1
ATOM 1628 C C . GLN B 1 87 ? -14.586 -2.963 -4.973 1 98.44 87 GLN B C 1
ATOM 1630 O O . GLN B 1 87 ? -14.164 -4.098 -5.207 1 98.44 87 GLN B O 1
ATOM 1635 N N . PHE B 1 88 ? -15.445 -2.729 -4.023 1 98.5 88 PHE B N 1
ATOM 1636 C CA . PHE B 1 88 ? -16.156 -3.746 -3.26 1 98.5 88 PHE B CA 1
ATOM 1637 C C . PHE B 1 88 ? -17.656 -3.65 -3.498 1 98.5 88 PHE B C 1
ATOM 1639 O O . PHE B 1 88 ? -18.156 -2.625 -3.971 1 98.5 88 PHE B O 1
ATOM 1646 N N . THR B 1 89 ? -18.359 -4.645 -3.191 1 98.38 89 THR B N 1
ATOM 1647 C CA . THR B 1 89 ? -19.781 -4.727 -3.525 1 98.38 89 THR B CA 1
ATOM 1648 C C . THR B 1 89 ? -20.625 -3.916 -2.539 1 98.38 89 THR B C 1
ATOM 1650 O O . THR B 1 89 ? -21.734 -3.496 -2.859 1 98.38 89 THR B O 1
ATOM 1653 N N . LYS B 1 90 ? -20.141 -3.711 -1.319 1 97.44 90 LYS B N 1
ATOM 1654 C CA . LYS B 1 90 ? -20.969 -3.086 -0.291 1 97.44 90 LYS B CA 1
ATOM 1655 C C . LYS B 1 90 ? -20.438 -1.7 0.071 1 97.44 90 LYS B C 1
ATOM 1657 O O . LYS B 1 90 ? -21.219 -0.817 0.451 1 97.44 90 LYS B O 1
ATOM 1662 N N . GLN B 1 91 ? -19.141 -1.518 0.052 1 96.56 91 GLN B N 1
ATOM 1663 C CA . GLN B 1 91 ? -18.531 -0.25 0.449 1 96.56 91 GLN B CA 1
ATOM 1664 C C . GLN B 1 91 ? -18.203 0.609 -0.769 1 96.56 91 GLN B C 1
ATOM 1666 O O . GLN B 1 91 ? -17.391 0.225 -1.604 1 96.56 91 GLN B O 1
ATOM 1671 N N . PRO B 1 92 ? -18.812 1.746 -0.848 1 96.62 92 PRO B N 1
ATOM 1672 C CA . PRO B 1 92 ? -18.531 2.613 -1.997 1 96.62 92 PRO B CA 1
ATOM 1673 C C . PRO B 1 92 ? -17.109 3.174 -1.992 1 96.62 92 PRO B C 1
ATOM 1675 O O . PRO B 1 92 ? -16.531 3.379 -0.924 1 96.62 92 PRO B O 1
ATOM 1678 N N . GLY B 1 93 ? -16.625 3.465 -3.229 1 97.19 93 GLY B N 1
ATOM 1679 C CA . GLY B 1 93 ? -15.336 4.113 -3.355 1 97.19 93 GLY B CA 1
ATOM 1680 C C . GLY B 1 93 ? -14.266 3.213 -3.953 1 97.19 93 GLY B C 1
ATOM 1681 O O . GLY B 1 93 ? -14.578 2.139 -4.477 1 97.19 93 GLY B O 1
ATOM 1682 N N . GLU B 1 94 ? -13.086 3.803 -3.955 1 98.31 94 GLU B N 1
ATOM 1683 C CA . GLU B 1 94 ? -11.938 3.16 -4.59 1 98.31 94 GLU B CA 1
ATOM 1684 C C . GLU B 1 94 ? -10.906 2.725 -3.553 1 98.31 94 GLU B C 1
ATOM 1686 O O . GLU B 1 94 ? -10.508 3.516 -2.695 1 98.31 94 GLU B O 1
ATOM 1691 N N . PHE B 1 95 ? -10.523 1.545 -3.713 1 98.56 95 PHE B N 1
ATOM 1692 C CA . PHE B 1 95 ? -9.508 0.976 -2.84 1 98.56 95 PHE B CA 1
ATOM 1693 C C . PHE B 1 95 ? -8.25 0.635 -3.629 1 98.56 95 PHE B C 1
ATOM 1695 O O . PHE B 1 95 ? -8.289 0.535 -4.859 1 98.56 95 PHE B O 1
ATOM 1702 N N . VAL B 1 96 ? -7.164 0.491 -2.906 1 98.69 96 VAL B N 1
ATOM 1703 C CA . VAL B 1 96 ? -5.891 0.141 -3.525 1 98.69 96 VAL B CA 1
ATOM 1704 C C . VAL B 1 96 ? -5.645 -1.359 -3.385 1 98.69 96 VAL B C 1
ATOM 1706 O O . VAL B 1 96 ? -5.598 -1.886 -2.271 1 98.69 96 VAL B O 1
ATOM 1709 N N . ALA B 1 97 ? -5.543 -2.021 -4.434 1 98.81 97 ALA B N 1
ATOM 1710 C CA . ALA B 1 97 ? -5.004 -3.379 -4.453 1 98.81 97 ALA B CA 1
ATOM 1711 C C . ALA B 1 97 ? -3.553 -3.387 -4.926 1 98.81 97 ALA B C 1
ATOM 1713 O O . ALA B 1 97 ? -3.229 -2.816 -5.969 1 98.81 97 ALA B O 1
ATOM 1714 N N . GLU B 1 98 ? -2.725 -3.988 -4.141 1 98.81 98 GLU B N 1
ATOM 1715 C CA . GLU B 1 98 ? -1.311 -4.004 -4.508 1 98.81 98 GLU B CA 1
ATOM 1716 C C . GLU B 1 98 ? -0.736 -5.414 -4.438 1 98.81 98 GLU B C 1
ATOM 1718 O O . GLU B 1 98 ? -1.115 -6.203 -3.568 1 98.81 98 GLU B O 1
ATOM 1723 N N . LEU B 1 99 ? 0.113 -5.719 -5.344 1 98.81 99 LEU B N 1
ATOM 1724 C CA . LEU B 1 99 ? 0.786 -7.004 -5.488 1 98.81 99 LEU B CA 1
ATOM 1725 C C . LEU B 1 99 ? 2.266 -6.812 -5.809 1 98.81 99 LEU B C 1
ATOM 1727 O O . LEU B 1 99 ? 2.619 -6 -6.668 1 98.81 99 LEU B O 1
ATOM 1731 N N . ILE B 1 100 ? 3.09 -7.465 -5.047 1 98.69 100 ILE B N 1
ATOM 1732 C CA . ILE B 1 100 ? 4.508 -7.473 -5.383 1 98.69 100 ILE B CA 1
ATOM 1733 C C . ILE B 1 100 ? 4.922 -8.867 -5.848 1 98.69 100 ILE B C 1
ATOM 1735 O O . ILE B 1 100 ? 4.758 -9.844 -5.117 1 98.69 100 ILE B O 1
ATOM 1739 N N . LEU B 1 101 ? 5.469 -8.93 -7.031 1 98.69 101 LEU B N 1
ATOM 1740 C CA . LEU B 1 101 ? 5.973 -10.18 -7.59 1 98.69 101 LEU B CA 1
ATOM 1741 C C . LEU B 1 101 ? 7.5 -10.188 -7.613 1 98.69 101 LEU B C 1
ATOM 1743 O O . LEU B 1 101 ? 8.125 -9.164 -7.914 1 98.69 101 LEU B O 1
ATO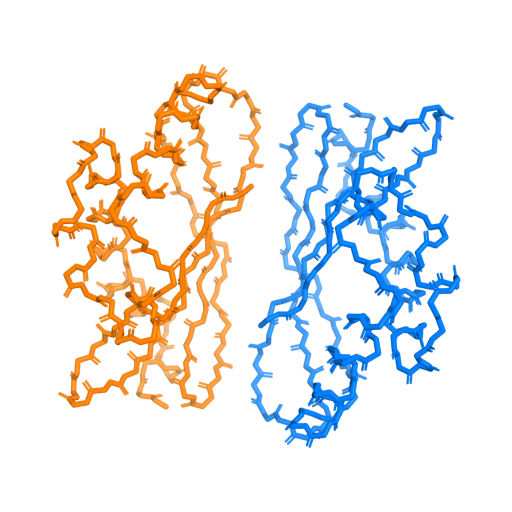M 1747 N N . VAL B 1 102 ? 8.047 -11.305 -7.281 1 98.06 102 VAL B N 1
ATOM 1748 C CA . VAL B 1 102 ? 9.469 -11.578 -7.441 1 98.06 102 VAL B CA 1
ATOM 1749 C C . VAL B 1 102 ? 9.664 -12.82 -8.312 1 98.06 102 VAL B C 1
ATOM 1751 O O . VAL B 1 102 ? 8.711 -13.539 -8.594 1 98.06 102 VAL B O 1
ATOM 1754 N N . GLN B 1 103 ? 10.859 -12.953 -8.727 1 95.44 103 GLN B N 1
ATOM 1755 C CA . GLN B 1 103 ? 11.188 -14.141 -9.5 1 95.44 103 GLN B CA 1
ATOM 1756 C C . GLN B 1 103 ? 12.172 -15.031 -8.742 1 95.44 103 GLN B C 1
ATOM 1758 O O . GLN B 1 103 ? 13.25 -14.586 -8.352 1 95.44 103 GLN B O 1
ATOM 1763 N N . GLN B 1 104 ? 11.727 -16.203 -8.484 1 93.5 104 GLN B N 1
ATOM 1764 C CA . GLN B 1 104 ? 12.555 -17.219 -7.828 1 93.5 104 GLN B CA 1
ATOM 1765 C C . GLN B 1 104 ? 12.477 -18.547 -8.555 1 93.5 104 GLN B C 1
ATOM 1767 O O . GLN B 1 104 ? 11.391 -19.078 -8.766 1 93.5 104 GLN B O 1
ATOM 1772 N N . GLY B 1 105 ? 13.641 -19.078 -8.883 1 90.44 105 GLY B N 1
ATOM 1773 C CA . GLY B 1 105 ? 13.672 -20.375 -9.547 1 90.44 105 GLY B CA 1
ATOM 1774 C C . GLY B 1 105 ? 12.859 -20.406 -10.828 1 90.44 105 GLY B C 1
ATOM 1775 O O . GLY B 1 105 ? 12.133 -21.375 -11.086 1 90.44 105 GLY B O 1
ATOM 1776 N N . GLY B 1 106 ? 12.75 -19.312 -11.516 1 89.81 106 GLY B N 1
ATOM 1777 C CA . GLY B 1 106 ? 12.07 -19.234 -12.805 1 89.81 106 GLY B CA 1
ATOM 1778 C C . GLY B 1 106 ? 10.57 -19 -12.672 1 89.81 106 GLY B C 1
ATOM 1779 O O . GLY B 1 106 ? 9.867 -18.906 -13.672 1 89.81 106 GLY B O 1
ATOM 1780 N N . LYS B 1 107 ? 10.133 -18.984 -11.438 1 94.62 107 LYS B N 1
ATOM 1781 C CA . LYS B 1 107 ? 8.711 -18.75 -11.195 1 94.62 107 LYS B CA 1
ATOM 1782 C C . LYS B 1 107 ? 8.469 -17.359 -10.609 1 94.62 107 LYS B C 1
ATOM 1784 O O . LYS B 1 107 ? 9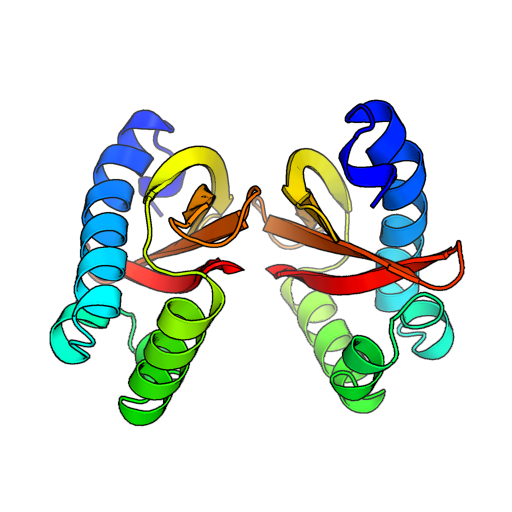.328 -16.828 -9.906 1 94.62 107 LYS B O 1
ATOM 1789 N N . TYR B 1 108 ? 7.363 -16.797 -11 1 97.25 108 TYR B N 1
ATOM 1790 C CA . TYR B 1 108 ? 6.93 -15.562 -10.352 1 97.25 108 TYR B CA 1
ATOM 1791 C C . TYR B 1 108 ? 6.129 -15.867 -9.094 1 97.25 108 TYR B C 1
ATOM 1793 O O . TYR B 1 108 ? 5.148 -16.609 -9.133 1 97.25 108 TYR B O 1
ATOM 1801 N N . LEU B 1 109 ? 6.605 -15.273 -8.023 1 98.38 109 LEU B N 1
ATOM 1802 C CA . LEU B 1 109 ? 5.984 -15.516 -6.727 1 98.38 109 LEU B CA 1
ATOM 1803 C C . LEU B 1 109 ? 5.492 -14.211 -6.102 1 98.38 109 LEU B C 1
ATOM 1805 O O . LEU B 1 109 ? 6.039 -13.141 -6.379 1 98.38 109 LEU B O 1
ATOM 1809 N N . VAL B 1 110 ? 4.504 -14.359 -5.27 1 98.81 110 VAL B N 1
ATOM 1810 C CA . VAL B 1 110 ? 3.945 -13.242 -4.52 1 98.81 110 VAL B CA 1
ATOM 1811 C C . VAL B 1 110 ? 4.781 -12.984 -3.268 1 98.81 110 VAL B C 1
ATOM 1813 O O . VAL B 1 110 ? 4.895 -13.859 -2.402 1 98.81 110 VAL B O 1
ATOM 1816 N N . ASP B 1 111 ? 5.277 -11.867 -3.217 1 98.44 111 ASP B N 1
ATOM 1817 C CA . ASP B 1 111 ? 6.055 -11.516 -2.035 1 98.44 111 ASP B CA 1
ATOM 1818 C C . ASP B 1 111 ? 5.242 -10.641 -1.08 1 98.44 111 ASP B C 1
ATOM 1820 O O . ASP B 1 111 ? 5.574 -10.531 0.102 1 98.44 111 ASP B O 1
ATOM 1824 N N . HIS B 1 112 ? 4.25 -10.039 -1.56 1 98.06 112 HIS B N 1
ATOM 1825 C CA . HIS B 1 112 ? 3.354 -9.195 -0.777 1 98.06 112 HIS B CA 1
ATOM 1826 C C . HIS B 1 112 ? 2.051 -8.93 -1.524 1 98.06 112 HIS B C 1
ATOM 1828 O O . HIS B 1 112 ? 2.055 -8.766 -2.746 1 98.06 112 HIS B O 1
ATOM 1834 N N . VAL B 1 113 ? 0.966 -8.898 -0.812 1 98.5 113 VAL B N 1
ATOM 1835 C CA . VAL B 1 113 ? -0.326 -8.539 -1.386 1 98.5 113 VAL B CA 1
ATOM 1836 C C . VAL B 1 113 ? -1.21 -7.906 -0.312 1 98.5 113 VAL B C 1
ATOM 1838 O O . VAL B 1 113 ? -1.188 -8.328 0.846 1 98.5 113 VAL B O 1
ATOM 1841 N N . MET B 1 114 ? -1.893 -6.914 -0.7 1 97.56 114 MET B N 1
ATOM 1842 C CA . MET B 1 114 ? -2.785 -6.246 0.242 1 97.56 114 MET B CA 1
ATOM 1843 C C . MET B 1 114 ? -3.844 -5.434 -0.495 1 97.56 114 MET B C 1
ATOM 1845 O O . MET B 1 114 ? -3.58 -4.887 -1.568 1 97.56 114 MET B O 1
ATOM 1849 N N . VAL B 1 115 ? -4.98 -5.367 0.021 1 97.88 115 VAL B N 1
ATOM 1850 C CA . VAL B 1 115 ? -6.02 -4.43 -0.388 1 97.88 115 VAL B CA 1
ATOM 1851 C C . VAL B 1 115 ? -6.367 -3.506 0.777 1 97.88 115 VAL B C 1
ATOM 1853 O O . VAL B 1 115 ? -6.691 -3.973 1.872 1 97.88 115 VAL B O 1
ATOM 1856 N N . PHE B 1 116 ? -6.348 -2.23 0.527 1 95.38 116 PHE B N 1
ATOM 1857 C CA . PHE B 1 116 ? -6.656 -1.299 1.605 1 95.38 116 PHE B CA 1
ATOM 1858 C C . PHE B 1 116 ? -7.418 -0.09 1.075 1 95.38 116 PHE B C 1
ATOM 1860 O O . PHE B 1 116 ? -7.359 0.212 -0.118 1 95.38 116 PHE B O 1
#

Radius of gyration: 17.71 Å; Cα contacts (8 Å, |Δi|>4): 416; chains: 2; bounding box: 42×44×40 Å

Secondary structure (DSSP, 8-state):
-GGGGS-HHHHHHHHHHHHHHHHHHHHHT-HHHHTTTB-HHHHHH--HHHHHHHHHHHHHHH-SEEEEEEEEEEE-SSEEEEEEEEEESSS-S-EEEEEEEEEETTEEEEEEEEE-/-GGGGS-HHHHHHHHHHHHHHHHHHHHTT-HHHHTTTB-HHHHHH--HHHHHHHHHHHHHHH-SEEEEEEEEEEE-SSEEEEEEEEEESSS-S-EEEEEEEEEETTEEEEEEEEE-

Sequence (232 aa):
MDLAQKSDAEILAVATPIMDNLMDASTAIDYERHTRDFTERARSVLSEESLQSICEHYQSTKGFFAKREFVAAFRRPDSVAIVWRQQFTKQPGEFVAELILVQQGGKYLVDHVMVFMDLAQKSDAEILAVATPIMDNLMDASTAIDYERHTRDFTERARSVLSEESLQSICEHYQSTKGFFAKREFVAAFRRPDSVAIVWRQQFTKQPGEFVAELILVQQGGKYLVDHVMVF

Nearest PDB structures (foldseek):
  4kvh-assembly1_A-2  TM=5.423E-01  e=1.209E-03  Halomicrobium mukohataei DSM 12286
  2rcd-assembly2_C  TM=6.485E-01  e=7.262E-03  Pectobacterium atrosepticum SCRI1043
  6bjt-assembly1_A  TM=6.082E-01  e=8.689E-03  Pseudomonas sp. EGD-AKN5
  3g0k-assembly1_A-2  TM=4.961E-01  e=1.244E-02  Novosphingobium aromaticivorans DSM 12444
  3ub1-assembly2_F  TM=5.958E-01  e=8.421E-02  Clostridium perfringens

pLDDT: mean 97.46, std 2.37, range [82.25, 98.94]

Solvent-accessible surface area (backbone atoms only — not comparable to full-atom values): 12147 Å² total; per-residue (Å²): 71,72,64,44,74,47,51,70,68,58,40,44,67,56,49,48,62,54,50,52,45,36,54,53,19,42,74,67,61,34,58,69,68,42,47,66,48,41,34,72,69,39,47,71,77,50,49,65,68,53,49,47,53,53,38,54,49,44,40,72,67,28,36,47,86,54,62,71,42,84,71,49,74,30,41,23,62,67,31,33,38,38,36,28,43,30,30,37,69,65,35,77,47,40,30,44,31,38,40,31,36,29,71,55,96,90,37,77,24,34,55,45,73,52,73,91,71,74,63,43,74,48,52,69,69,60,40,43,66,57,48,47,61,53,50,51,44,36,53,51,18,44,73,66,61,34,58,69,68,43,49,67,50,39,34,71,68,40,47,71,75,50,48,64,67,53,49,46,52,53,38,52,49,44,39,72,68,27,37,45,86,55,61,71,41,84,70,49,73,29,40,24,61,64,31,33,37,37,36,28,41,31,29,38,72,64,35,78,48,42,28,44,32,39,39,30,38,31,70,54,97,91,37,76,23,34,55,44,73,52,72,91

Foldseek 3Di:
DVLLVDDPVSVCVQVVVLVVQLQVCLLVLPLCSNAVQADPQQNVVDDSVNSVVVSVVCCVVFNGKDDKAWDDWDGDPFKIKTWIFTHGDRDDDTKIWMWIWGDDPNDIGTHDIDID/DVLLPDDPVSVCVQVVVLVVQLQVCLLVLPLCSNAVQADPQQNVVDDSVNSVVVSVVCCVVQNGKDDKAWDDWDGDPFKIKTWIFTHGDRDDDTKIWMWIWGDDPNDIGTHDIDID